Protein AF-C5KQ15-F1 (afdb_monomer)

Nearest PDB structures (foldseek):
  7zg0-assembly1_B  TM=1.789E-01  e=9.831E+00  Mus musculus

pLDDT: mean 85.2, std 18.69, range [36.34, 98.5]

Foldseek 3Di:
DDDDDDDDDDPPPPPDPPDDPPDPPPVPDDLVLLLVLLLLLVLLLLLPQQDDPPDFFGDPVVLCCLQPAALVLCLFFQQDPQLSVLSVQLNVQSVPDDDTQGSVNSLVSSVSSPNSVCSVCVCVPRRPDNDSVSSNLSNLLSSLCGHVNDDDPVVFPPLCLVSSLVNNLSCLVRRNDDPVVNVVVNVCVVVCHQVNPVDDSDTSVSSNSSSVRVVVD

Radius of gyration: 22.65 Å; Cα contacts (8 Å, |Δi|>4): 251; chains: 1; bounding box: 84×38×77 Å

Mean predicted aligned error: 8.89 Å

Solvent-accessible surface area (backbone atoms only — not comparable to full-atom values): 12510 Å² total; per-residue (Å²): 134,85,87,86,82,86,80,81,82,80,80,79,79,81,74,73,77,77,81,67,71,96,54,82,76,57,89,86,67,54,70,66,38,43,49,53,25,6,54,48,25,51,45,24,32,59,65,63,42,47,48,57,97,88,47,67,42,50,41,66,68,58,52,47,45,40,66,76,40,43,41,57,49,43,51,70,19,36,48,54,65,66,61,26,52,30,43,48,49,43,52,49,53,64,68,69,50,91,69,84,48,36,57,68,59,50,57,59,52,44,45,62,72,42,52,65,68,51,37,73,46,47,84,84,65,50,71,73,47,89,48,59,68,53,11,40,50,36,33,57,56,41,46,30,49,26,56,79,65,63,93,44,90,83,63,71,73,48,81,49,22,55,59,45,54,51,31,51,50,48,43,38,70,64,36,48,86,53,61,70,60,30,51,52,51,50,53,35,58,78,68,34,51,42,61,58,74,79,46,86,79,26,37,44,67,56,37,39,50,22,52,50,44,56,70,73,109

Secondary structure (DSSP, 8-state):
---------------------SS---TT--HHHHHHHHHHHHHHHHHHSSS-TT-SB--HHHHHHIIIIIHHHHHHH-S-HHHHHHHHHHHHHHHH--SPPBHHHHHHHGGGTS-HHHHH-GGGT-SS-SSHHHHHHHHHHHHHH-TT----TTSTT-TTHHHHHHHHHHHHHHH-S-HHHHHHHHHHHHTTGGGTTSSSS--HHHHHHHHHHHHT-

InterPro domains:
  IPR017905 ERV/ALR sulfhydryl oxidase domain [PF04777] (134-216)
  IPR017905 ERV/ALR sulfhydryl oxidase domain [PS51324] (120-217)
  IPR036774 ERV/ALR sulfhydryl oxidase domain superfamily [G3DSA:1.20.120.310] (124-217)
  IPR036774 ERV/ALR sulfhydryl oxidase domain superfamily [SSF69000] (129-217)
  IPR039798 Sulfhydryl oxidase [PTHR22897] (20-217)

Structure (mmCIF, N/CA/C/O backbone):
data_AF-C5KQ15-F1
#
_entry.id   AF-C5KQ15-F1
#
loop_
_atom_site.group_PDB
_atom_site.id
_atom_site.type_symbol
_atom_site.label_atom_id
_atom_site.label_alt_id
_atom_site.label_comp_id
_atom_site.label_asym_id
_atom_site.label_entity_id
_atom_site.label_seq_id
_atom_site.pdbx_PDB_ins_code
_atom_site.Cartn_x
_atom_site.Cartn_y
_atom_site.Cartn_z
_atom_site.occupancy
_atom_site.B_iso_or_equiv
_atom_site.auth_seq_id
_atom_site.auth_comp_id
_atom_site.auth_asym_id
_atom_site.auth_atom_id
_atom_site.pdbx_PDB_model_num
ATOM 1 N N . MET A 1 1 ? 60.519 -3.064 -55.616 1.00 41.56 1 MET A N 1
ATOM 2 C CA . MET A 1 1 ? 60.595 -1.838 -54.795 1.00 41.56 1 MET A CA 1
ATOM 3 C C . MET A 1 1 ? 59.174 -1.385 -54.494 1.00 41.56 1 MET A C 1
ATOM 5 O O . MET A 1 1 ? 58.370 -1.321 -55.409 1.00 41.56 1 MET A O 1
ATOM 9 N N . ALA A 1 2 ? 58.911 -1.228 -53.197 1.00 40.91 2 ALA A N 1
ATOM 10 C CA . ALA A 1 2 ? 57.686 -0.922 -52.453 1.00 40.91 2 ALA A CA 1
ATOM 11 C C . ALA A 1 2 ? 56.423 -0.408 -53.185 1.00 40.91 2 ALA A C 1
ATOM 13 O O . ALA A 1 2 ? 56.397 0.681 -53.750 1.00 40.91 2 ALA A O 1
ATOM 14 N N . THR A 1 3 ? 55.334 -1.161 -53.008 1.00 41.91 3 THR A N 1
ATOM 15 C CA . THR A 1 3 ? 53.933 -0.716 -53.045 1.00 41.91 3 THR A CA 1
ATOM 16 C C . THR A 1 3 ? 53.621 0.138 -51.811 1.00 41.91 3 THR A C 1
ATOM 18 O O . THR A 1 3 ? 53.857 -0.314 -50.692 1.00 41.91 3 THR A O 1
ATOM 21 N N . SER A 1 4 ? 53.074 1.343 -51.996 1.00 38.47 4 SER A N 1
ATOM 22 C CA . SER A 1 4 ? 52.661 2.227 -50.898 1.00 38.47 4 SER A CA 1
ATOM 23 C C . SER A 1 4 ? 51.134 2.252 -50.794 1.00 38.47 4 SER A C 1
ATOM 25 O O . SER A 1 4 ? 50.449 2.839 -51.627 1.00 38.47 4 SER A O 1
ATOM 27 N N . THR A 1 5 ? 50.599 1.557 -49.793 1.00 41.84 5 THR A N 1
ATOM 28 C CA . THR A 1 5 ? 49.189 1.593 -49.384 1.00 41.84 5 THR A CA 1
ATOM 29 C C . THR A 1 5 ? 49.005 2.657 -48.307 1.00 41.84 5 THR A C 1
ATOM 31 O O . THR A 1 5 ? 49.493 2.497 -47.189 1.00 41.84 5 THR A O 1
ATOM 34 N N . THR A 1 6 ? 48.287 3.734 -48.619 1.00 40.47 6 THR A N 1
ATOM 35 C CA . THR A 1 6 ? 47.872 4.744 -47.636 1.00 40.47 6 THR A CA 1
ATOM 36 C C . THR A 1 6 ? 46.550 4.311 -47.002 1.00 40.47 6 THR A C 1
ATOM 38 O O . THR A 1 6 ? 45.505 4.338 -47.647 1.00 40.47 6 THR A O 1
ATOM 41 N N . ALA A 1 7 ? 46.595 3.881 -45.741 1.00 39.41 7 ALA A N 1
ATOM 42 C CA . ALA A 1 7 ? 45.406 3.582 -44.950 1.00 39.41 7 ALA A CA 1
ATOM 43 C C . ALA A 1 7 ? 44.766 4.891 -44.454 1.00 39.41 7 ALA A C 1
ATOM 45 O O . ALA A 1 7 ? 45.406 5.667 -43.744 1.00 39.41 7 ALA A O 1
ATOM 46 N N . MET A 1 8 ? 43.504 5.139 -44.816 1.00 41.12 8 MET A N 1
ATOM 47 C CA . MET A 1 8 ? 42.687 6.176 -44.182 1.00 41.12 8 MET A CA 1
ATOM 48 C C . MET A 1 8 ? 42.270 5.696 -42.791 1.00 41.12 8 MET A C 1
ATOM 50 O O . MET A 1 8 ? 41.507 4.742 -42.657 1.00 41.12 8 MET A O 1
ATOM 54 N N . ALA A 1 9 ? 42.770 6.362 -41.752 1.00 39.50 9 ALA A N 1
ATOM 55 C CA . ALA A 1 9 ? 42.317 6.155 -40.385 1.00 39.50 9 ALA A CA 1
ATOM 56 C C . ALA A 1 9 ? 40.909 6.749 -40.223 1.00 39.50 9 ALA A C 1
ATOM 58 O O . ALA A 1 9 ? 40.735 7.964 -40.165 1.00 39.50 9 ALA A O 1
ATOM 59 N N . THR A 1 10 ? 39.895 5.888 -40.173 1.00 38.12 10 THR A N 1
ATOM 60 C CA . THR A 1 10 ? 38.528 6.275 -39.819 1.00 38.12 10 THR A CA 1
ATOM 61 C C . THR A 1 10 ? 38.454 6.450 -38.304 1.00 38.12 10 THR A C 1
ATOM 63 O O . THR A 1 10 ? 38.373 5.481 -37.553 1.00 38.12 10 THR A O 1
ATOM 66 N N . THR A 1 11 ? 38.513 7.691 -37.828 1.00 38.91 11 THR A N 1
ATOM 67 C CA . THR A 1 11 ? 38.226 8.034 -36.434 1.00 38.91 11 THR A CA 1
ATOM 68 C C . THR A 1 11 ? 36.716 7.980 -36.205 1.00 38.91 11 THR A C 1
ATOM 70 O O . THR A 1 11 ? 35.999 8.963 -36.377 1.00 38.91 11 THR A O 1
ATOM 73 N N . THR A 1 12 ? 36.201 6.816 -35.809 1.00 38.06 12 THR A N 1
ATOM 74 C CA . THR A 1 12 ? 34.857 6.716 -35.230 1.00 38.06 12 THR A CA 1
ATOM 75 C C . THR A 1 12 ? 34.871 7.370 -33.853 1.00 38.06 12 THR A C 1
ATOM 77 O O . THR A 1 12 ? 35.333 6.788 -32.873 1.00 38.06 12 THR A O 1
ATOM 80 N N . SER A 1 13 ? 34.396 8.614 -33.796 1.00 36.34 13 SER A N 1
ATOM 81 C CA . SER A 1 13 ? 34.022 9.286 -32.555 1.00 36.34 13 SER A CA 1
ATOM 82 C C . SER A 1 13 ? 32.825 8.548 -31.957 1.00 36.34 13 SER A C 1
ATOM 84 O O . SER A 1 13 ? 31.693 8.696 -32.412 1.00 36.34 13 SER A O 1
ATOM 86 N N . THR A 1 14 ? 33.082 7.701 -30.965 1.00 38.53 14 THR A N 1
ATOM 87 C CA . THR A 1 14 ? 32.036 7.095 -30.142 1.00 38.53 14 THR A CA 1
ATOM 88 C C . THR A 1 14 ? 31.562 8.151 -29.151 1.00 38.53 14 THR A C 1
ATOM 90 O O . THR A 1 14 ? 32.036 8.225 -28.019 1.00 38.53 14 THR A O 1
ATOM 93 N N . THR A 1 15 ? 30.656 9.026 -29.582 1.00 37.97 15 THR A N 1
ATOM 94 C CA . THR A 1 15 ? 29.881 9.845 -28.655 1.00 37.97 15 THR A CA 1
ATOM 95 C C . THR A 1 15 ? 28.928 8.921 -27.908 1.00 37.97 15 THR A C 1
ATOM 97 O O . THR A 1 15 ? 27.916 8.465 -28.434 1.00 37.97 15 THR A O 1
ATOM 100 N N . THR A 1 16 ? 29.272 8.602 -26.662 1.00 40.75 16 TH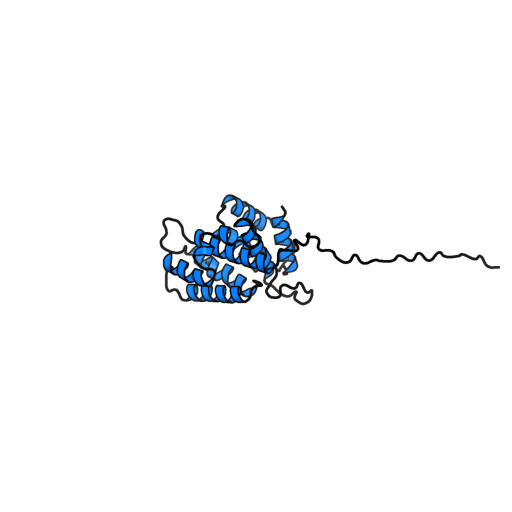R A N 1
ATOM 101 C CA . THR A 1 16 ? 28.335 8.012 -25.706 1.00 40.75 16 THR A CA 1
ATOM 102 C C . THR A 1 16 ? 27.118 8.935 -25.637 1.00 40.75 16 THR A C 1
ATOM 104 O O . THR A 1 16 ? 27.302 10.113 -25.316 1.00 40.75 16 THR A O 1
ATOM 107 N N . PRO A 1 17 ? 25.890 8.473 -25.937 1.00 40.31 17 PRO A N 1
ATOM 108 C CA . PRO A 1 17 ? 24.713 9.300 -25.744 1.00 40.31 17 PRO A CA 1
ATOM 109 C C . PRO A 1 17 ? 24.645 9.629 -24.256 1.00 40.31 17 PRO A C 1
ATOM 111 O O . PRO A 1 17 ? 24.480 8.740 -23.419 1.00 40.31 17 PRO A O 1
ATOM 114 N N . THR A 1 18 ? 24.836 10.900 -23.911 1.00 45.03 18 THR A N 1
ATOM 115 C CA . THR A 1 18 ? 24.473 11.421 -22.597 1.00 45.03 18 THR A CA 1
ATOM 116 C C . THR A 1 18 ? 23.004 11.080 -22.405 1.00 45.03 18 THR A C 1
ATOM 118 O O . THR A 1 18 ? 22.163 11.582 -23.150 1.00 45.03 18 THR A O 1
ATOM 121 N N . GLY A 1 19 ? 22.720 10.150 -21.491 1.00 41.09 19 GLY A N 1
ATOM 122 C CA . GLY A 1 19 ? 21.380 9.646 -21.228 1.00 41.09 19 GLY A CA 1
ATOM 123 C C . GLY A 1 19 ? 20.458 10.782 -20.812 1.00 41.09 19 GLY A C 1
ATOM 124 O O . GLY A 1 19 ? 20.405 11.141 -19.640 1.00 41.09 19 GLY A O 1
ATOM 125 N N . GLY A 1 20 ? 19.744 11.349 -21.781 1.00 41.62 20 GLY A N 1
ATOM 126 C CA . GLY A 1 20 ? 18.538 12.107 -21.509 1.00 41.62 20 GLY A CA 1
ATOM 127 C C . GLY A 1 20 ? 17.513 11.156 -20.904 1.00 41.62 20 GLY A C 1
ATOM 128 O O . GLY A 1 20 ? 17.377 10.016 -21.358 1.00 41.62 20 GLY A O 1
ATOM 129 N N . SER A 1 21 ? 16.829 11.608 -19.854 1.00 48.62 21 SER A N 1
ATOM 130 C CA . SER A 1 21 ? 15.685 10.894 -19.293 1.00 48.62 21 SER A CA 1
ATOM 131 C C . SER A 1 21 ? 14.702 10.549 -20.420 1.00 48.62 21 SER A C 1
ATOM 133 O O . SER A 1 21 ? 14.319 11.413 -21.206 1.00 48.62 21 SER A O 1
ATOM 135 N N . LEU A 1 22 ? 14.294 9.278 -20.505 1.00 45.84 22 LEU A N 1
ATOM 136 C CA . LEU A 1 22 ? 13.236 8.800 -21.414 1.00 45.84 22 LEU A CA 1
ATOM 137 C C . LEU A 1 22 ? 11.864 9.417 -21.096 1.00 45.84 22 LEU A C 1
ATOM 139 O O . LEU A 1 22 ? 10.917 9.255 -21.863 1.00 45.84 22 LEU A O 1
ATOM 143 N N . PHE A 1 23 ? 11.758 10.103 -19.961 1.00 50.53 23 PHE A N 1
ATOM 144 C CA . PHE A 1 23 ? 10.570 10.803 -19.519 1.00 50.53 23 PHE A CA 1
ATOM 145 C C . PHE A 1 23 ? 10.837 12.300 -19.638 1.00 50.53 23 PHE A C 1
ATOM 147 O O . PHE A 1 23 ? 11.878 12.744 -19.143 1.00 50.53 23 PHE A O 1
ATOM 154 N N . PRO A 1 24 ? 9.937 13.076 -20.272 1.00 51.78 24 PRO A N 1
ATOM 155 C CA . PRO A 1 24 ? 10.027 14.524 -20.218 1.00 51.78 24 PRO A CA 1
ATOM 156 C C . PRO A 1 24 ? 10.151 14.923 -18.752 1.00 51.78 24 PRO A C 1
ATOM 158 O O . PRO A 1 24 ? 9.352 14.476 -17.924 1.00 51.78 24 PRO A O 1
ATOM 161 N N . ASP A 1 25 ? 11.162 15.722 -18.426 1.00 55.53 25 ASP A N 1
ATOM 162 C CA . ASP A 1 25 ? 11.195 16.379 -17.133 1.00 55.53 25 ASP A CA 1
ATOM 163 C C . ASP A 1 25 ? 9.968 17.295 -17.098 1.00 55.53 25 ASP A C 1
ATOM 165 O O . ASP A 1 25 ? 9.960 18.378 -17.688 1.00 55.53 25 ASP A O 1
ATOM 169 N N . ASP A 1 26 ? 8.898 16.851 -16.436 1.00 62.09 26 ASP A N 1
ATOM 170 C CA . ASP A 1 26 ? 7.883 17.757 -15.920 1.00 62.09 26 ASP A CA 1
ATOM 171 C C . ASP A 1 26 ? 8.632 18.650 -14.924 1.00 62.09 26 ASP A C 1
ATOM 173 O O . ASP A 1 26 ? 8.704 18.332 -13.740 1.00 62.09 26 ASP A O 1
ATOM 177 N N . ALA A 1 27 ? 9.255 19.733 -15.403 1.00 63.16 27 ALA A N 1
ATOM 178 C CA . ALA A 1 27 ? 10.244 20.525 -14.663 1.00 63.16 27 ALA A CA 1
ATOM 179 C C . ALA A 1 27 ? 9.737 21.073 -13.310 1.00 63.16 27 ALA A C 1
ATOM 181 O O . ALA A 1 27 ? 10.524 21.546 -12.495 1.00 63.16 27 ALA A O 1
ATOM 182 N N . ASN A 1 28 ? 8.428 20.972 -13.058 1.00 82.56 28 ASN A N 1
ATOM 183 C CA . ASN A 1 28 ? 7.744 21.409 -11.845 1.00 82.56 28 ASN A CA 1
ATOM 184 C C . ASN A 1 28 ? 7.234 20.259 -10.948 1.00 82.56 28 ASN A C 1
ATOM 186 O O . ASN A 1 28 ? 6.616 20.535 -9.922 1.00 82.56 28 ASN A O 1
ATOM 190 N N . VAL A 1 29 ? 7.438 18.987 -11.311 1.00 87.75 29 VAL A N 1
ATOM 191 C CA . VAL A 1 29 ? 6.955 17.824 -10.549 1.00 87.75 29 VAL A CA 1
ATOM 192 C C . VAL A 1 29 ? 8.122 17.138 -9.854 1.00 87.75 29 VAL A C 1
ATOM 194 O O . VAL A 1 29 ? 8.942 16.475 -10.487 1.00 87.75 29 VAL A O 1
ATOM 197 N N . THR A 1 30 ? 8.170 17.250 -8.529 1.00 90.75 30 THR A N 1
ATOM 198 C CA . THR A 1 30 ? 9.224 16.619 -7.725 1.00 90.75 30 THR A CA 1
ATOM 199 C C . THR A 1 30 ? 8.854 15.190 -7.321 1.00 90.75 30 THR A C 1
ATOM 201 O O . THR A 1 30 ? 7.684 14.791 -7.363 1.00 90.75 30 THR A O 1
ATOM 204 N N . TYR A 1 31 ? 9.840 14.389 -6.905 1.00 88.44 31 TYR A N 1
ATOM 205 C CA . TYR A 1 31 ? 9.555 13.041 -6.407 1.00 88.44 31 TYR A CA 1
ATOM 206 C C . TYR A 1 31 ? 8.766 13.087 -5.089 1.00 88.44 31 TYR A C 1
ATOM 208 O O . TYR A 1 31 ? 7.906 12.238 -4.875 1.00 88.44 31 TYR A O 1
ATOM 216 N N . GLU A 1 32 ? 8.985 14.093 -4.238 1.00 92.44 32 GLU A N 1
ATOM 217 C CA . GLU A 1 32 ? 8.249 14.275 -2.984 1.00 92.44 32 GLU A CA 1
ATOM 218 C C . GLU A 1 32 ? 6.753 14.450 -3.245 1.00 92.44 32 GLU A C 1
ATOM 220 O O . GLU A 1 32 ? 5.935 13.861 -2.543 1.00 92.44 32 GLU A O 1
ATOM 225 N N . MET A 1 33 ? 6.377 15.190 -4.295 1.00 95.19 33 MET A N 1
ATOM 226 C CA . MET A 1 33 ? 4.973 15.328 -4.693 1.00 95.19 33 MET A CA 1
ATOM 227 C C . MET A 1 33 ? 4.346 13.970 -5.031 1.00 95.19 33 MET A C 1
ATOM 229 O O . MET A 1 33 ? 3.232 13.681 -4.597 1.00 95.19 33 MET A O 1
ATOM 233 N N . ARG A 1 34 ? 5.076 13.114 -5.759 1.00 95.12 34 ARG A N 1
ATOM 234 C CA . ARG A 1 34 ? 4.624 11.759 -6.116 1.00 95.12 34 ARG A CA 1
ATOM 235 C C . ARG A 1 34 ? 4.492 10.866 -4.882 1.00 95.12 34 ARG A C 1
ATOM 237 O O . ARG A 1 34 ? 3.498 10.155 -4.752 1.00 95.12 34 ARG A O 1
ATOM 244 N N . ILE A 1 35 ? 5.457 10.935 -3.965 1.00 95.56 35 ILE A N 1
ATOM 245 C CA . ILE A 1 35 ? 5.424 10.198 -2.696 1.00 95.56 35 ILE A CA 1
ATOM 246 C C . ILE A 1 35 ? 4.226 10.622 -1.840 1.00 95.56 35 ILE A C 1
ATOM 248 O O . ILE A 1 35 ? 3.496 9.758 -1.357 1.00 95.56 35 ILE A O 1
ATOM 252 N N . LEU A 1 36 ? 3.979 11.927 -1.697 1.00 96.69 36 LEU A N 1
ATOM 253 C CA . LEU A 1 36 ? 2.843 12.449 -0.933 1.00 96.69 36 LEU A CA 1
ATOM 254 C C . LEU A 1 36 ? 1.502 11.996 -1.517 1.00 96.69 36 LEU A C 1
ATOM 256 O O . LEU A 1 36 ? 0.632 11.551 -0.768 1.00 96.69 36 LEU A O 1
ATOM 260 N N . ASP A 1 37 ? 1.346 12.048 -2.841 1.00 97.94 37 ASP A N 1
ATOM 261 C CA . ASP A 1 37 ? 0.138 11.553 -3.508 1.00 97.94 37 ASP A CA 1
ATOM 262 C C . ASP A 1 37 ? -0.042 10.040 -3.315 1.00 97.94 37 ASP A C 1
ATOM 264 O O . ASP A 1 37 ? -1.160 9.568 -3.101 1.00 97.94 37 ASP A O 1
ATOM 268 N N . GLY A 1 38 ? 1.055 9.278 -3.321 1.00 98.12 38 GLY A N 1
ATOM 269 C CA . GLY A 1 38 ? 1.047 7.851 -3.007 1.00 98.12 38 GLY A CA 1
ATOM 270 C C . GLY A 1 38 ? 0.570 7.554 -1.586 1.00 98.12 38 GLY A C 1
ATOM 271 O O . GLY A 1 38 ? -0.356 6.763 -1.385 1.00 98.12 38 GLY A O 1
ATOM 272 N N . ILE A 1 39 ? 1.155 8.230 -0.598 1.00 98.12 39 ILE A N 1
ATOM 273 C CA . ILE A 1 39 ? 0.775 8.108 0.815 1.00 98.12 39 ILE A CA 1
ATOM 274 C C . ILE A 1 39 ? -0.698 8.483 1.011 1.00 98.12 39 ILE A C 1
ATOM 276 O O . ILE A 1 39 ? -1.438 7.766 1.690 1.00 98.12 39 ILE A O 1
ATOM 280 N N . LEU A 1 40 ? -1.155 9.569 0.383 1.00 98.25 40 LEU A N 1
ATOM 281 C CA . LEU A 1 40 ? -2.542 10.013 0.468 1.00 98.25 40 LEU A CA 1
ATOM 282 C C . LEU A 1 40 ? -3.511 8.988 -0.138 1.00 98.25 40 LEU A C 1
ATOM 284 O O . LEU A 1 40 ? -4.546 8.700 0.465 1.00 98.25 40 LEU A O 1
ATOM 288 N N . ALA A 1 41 ? -3.173 8.392 -1.284 1.00 98.06 41 ALA A N 1
ATOM 289 C CA . ALA A 1 41 ? -3.980 7.336 -1.888 1.00 98.06 41 ALA A CA 1
ATOM 290 C C . ALA A 1 41 ? -4.045 6.085 -0.998 1.00 98.06 41 ALA A C 1
ATOM 292 O O . ALA A 1 41 ? -5.134 5.558 -0.763 1.00 98.06 41 ALA A O 1
ATOM 293 N N . PHE A 1 42 ? -2.917 5.645 -0.434 1.00 98.12 42 PHE A N 1
ATOM 294 C CA . PHE A 1 42 ? -2.887 4.545 0.535 1.00 98.12 42 PHE A CA 1
ATOM 295 C C . PHE A 1 42 ? -3.807 4.825 1.732 1.00 98.12 42 PHE A C 1
ATOM 297 O O . PHE A 1 42 ? -4.658 4.008 2.091 1.00 98.12 42 PHE A O 1
ATOM 304 N N . ALA A 1 43 ? -3.692 6.018 2.310 1.00 97.69 43 ALA A N 1
ATOM 305 C CA . ALA A 1 43 ? -4.465 6.429 3.470 1.00 97.69 43 ALA A CA 1
ATOM 306 C C . ALA A 1 43 ? -5.973 6.555 3.166 1.00 97.69 43 ALA A C 1
ATOM 308 O O . ALA A 1 43 ? -6.810 6.191 3.999 1.00 97.69 43 ALA A O 1
ATOM 309 N N . TYR A 1 44 ? -6.324 7.024 1.966 1.00 97.00 44 TYR A N 1
ATOM 310 C CA . TYR A 1 44 ? -7.697 7.058 1.463 1.00 97.00 44 TYR A CA 1
ATOM 311 C C . TYR A 1 44 ? -8.274 5.646 1.287 1.00 97.00 44 TYR A C 1
ATOM 313 O O . TYR A 1 44 ? -9.370 5.373 1.773 1.00 97.00 44 TYR A O 1
ATOM 321 N N . ALA A 1 45 ? -7.527 4.719 0.681 1.00 96.12 45 ALA A N 1
ATOM 322 C CA . ALA A 1 45 ? -7.969 3.333 0.521 1.00 96.12 45 ALA A CA 1
ATOM 323 C C . ALA A 1 45 ? -8.213 2.647 1.873 1.00 96.12 45 ALA A C 1
ATOM 325 O O . ALA A 1 45 ? -9.218 1.966 2.061 1.00 96.12 45 ALA A O 1
ATOM 326 N N . LEU A 1 46 ? -7.337 2.868 2.856 1.00 95.50 46 LEU A N 1
ATOM 327 C CA . LEU A 1 46 ? -7.534 2.346 4.209 1.00 95.50 46 LEU A CA 1
ATOM 328 C C . LEU A 1 46 ? -8.724 2.984 4.938 1.00 95.50 46 LEU A C 1
ATOM 330 O O . LEU A 1 46 ? -9.351 2.330 5.776 1.00 95.50 46 LEU A O 1
ATOM 334 N N . HIS A 1 47 ? -9.055 4.238 4.627 1.00 93.69 47 HIS A N 1
ATOM 335 C CA . HIS A 1 47 ? -10.253 4.901 5.137 1.00 93.69 47 HIS A CA 1
ATOM 336 C C . HIS A 1 47 ? -11.539 4.304 4.539 1.00 93.69 47 HIS A C 1
ATOM 338 O O . HIS A 1 47 ? -12.518 4.127 5.262 1.00 93.69 47 HIS A O 1
ATOM 344 N N . THR A 1 48 ? -11.560 3.981 3.243 1.00 91.19 48 THR A N 1
ATOM 345 C CA . THR A 1 48 ? -12.791 3.576 2.542 1.00 91.19 48 THR A CA 1
ATOM 346 C C . THR A 1 48 ? -13.006 2.067 2.471 1.00 91.19 48 THR A C 1
ATOM 348 O O . THR A 1 48 ? -14.147 1.617 2.527 1.00 91.19 48 THR A O 1
ATOM 351 N N . ALA A 1 49 ? -11.940 1.273 2.369 1.00 87.19 49 ALA A N 1
ATOM 352 C CA . ALA A 1 49 ? -12.034 -0.143 2.025 1.00 87.19 49 ALA A CA 1
ATOM 353 C C . ALA A 1 49 ? -11.930 -1.097 3.225 1.00 87.19 49 ALA A C 1
ATOM 355 O O . ALA A 1 49 ? -11.956 -2.306 3.035 1.00 87.19 49 ALA A O 1
ATOM 356 N N . THR A 1 50 ? -11.800 -0.630 4.464 1.00 84.38 50 THR A N 1
ATOM 357 C CA . THR A 1 50 ? -11.559 -1.512 5.632 1.00 84.38 50 THR A CA 1
ATOM 358 C C . THR A 1 50 ? -12.822 -2.068 6.289 1.00 84.38 50 THR A C 1
ATOM 360 O O . THR A 1 50 ? -12.752 -3.086 6.983 1.00 84.38 50 THR A O 1
ATOM 363 N N . PHE A 1 51 ? -13.976 -1.458 6.017 1.00 82.75 51 PHE A N 1
ATOM 364 C CA . PHE A 1 51 ? -15.278 -1.838 6.567 1.00 82.75 51 PHE A CA 1
ATOM 365 C C . PHE A 1 51 ? -16.289 -2.055 5.445 1.00 82.75 51 PHE A C 1
ATOM 367 O O . PHE A 1 51 ? -16.259 -1.359 4.432 1.00 82.75 51 PHE A O 1
ATOM 374 N N . PHE A 1 52 ? -17.228 -2.977 5.654 1.00 70.69 52 PHE A N 1
ATOM 375 C CA . PHE A 1 52 ? -18.486 -2.964 4.909 1.00 70.69 52 PHE A CA 1
ATOM 376 C C . PHE A 1 52 ? -19.456 -1.964 5.551 1.00 70.69 52 PHE A C 1
ATOM 378 O O . PHE A 1 52 ? -19.381 -1.767 6.764 1.00 70.69 52 PHE A O 1
ATOM 385 N N . PRO A 1 53 ? -20.399 -1.371 4.793 1.00 69.44 53 PRO A N 1
ATOM 386 C CA . PRO A 1 53 ? -21.369 -0.418 5.339 1.00 69.44 53 PRO A CA 1
ATOM 387 C C . PRO A 1 53 ? -22.135 -0.927 6.570 1.00 69.44 53 PRO A C 1
ATOM 389 O O . PRO A 1 53 ? -22.448 -0.140 7.456 1.00 69.44 53 PRO A O 1
ATOM 392 N N . ALA A 1 54 ? -22.397 -2.237 6.642 1.00 69.44 54 ALA A N 1
ATOM 393 C CA . ALA A 1 54 ? -23.108 -2.878 7.749 1.00 69.44 54 ALA A CA 1
ATOM 394 C C . ALA A 1 54 ? -22.200 -3.338 8.910 1.00 69.44 54 ALA A C 1
ATOM 396 O O . ALA A 1 54 ? -22.706 -3.727 9.960 1.00 69.44 54 ALA A O 1
ATOM 397 N N . ASN A 1 55 ? -20.872 -3.308 8.751 1.00 77.56 55 ASN A N 1
ATOM 398 C CA . ASN A 1 55 ? -19.939 -3.805 9.761 1.00 77.56 55 ASN A CA 1
ATOM 399 C C . ASN A 1 55 ? -19.490 -2.679 10.698 1.00 77.56 55 ASN A C 1
ATOM 401 O O . ASN A 1 55 ? -19.032 -1.625 10.261 1.00 77.56 55 ASN A O 1
ATOM 405 N N . THR A 1 56 ? -19.535 -2.942 12.002 1.00 77.88 56 THR A N 1
ATOM 406 C CA . THR A 1 56 ? -19.045 -2.021 13.043 1.00 77.88 56 THR A CA 1
ATOM 407 C C . THR A 1 56 ? -17.574 -2.250 13.403 1.00 77.88 56 THR A C 1
ATOM 409 O O . THR A 1 56 ? -16.949 -1.399 14.042 1.00 77.88 56 THR A O 1
ATOM 412 N N . THR A 1 57 ? -17.004 -3.374 12.961 1.00 84.19 57 THR A N 1
ATOM 413 C CA . THR A 1 57 ? -15.626 -3.792 13.227 1.00 84.19 57 THR A CA 1
ATOM 414 C C . THR A 1 57 ? -14.866 -4.116 11.945 1.00 84.19 57 THR A C 1
ATOM 416 O O . THR A 1 57 ? -15.447 -4.446 10.906 1.00 84.19 57 THR A O 1
ATOM 419 N N . LEU A 1 58 ? -13.543 -3.976 12.021 1.00 84.44 58 LEU A N 1
ATOM 420 C CA . LEU A 1 58 ? -12.642 -4.186 10.900 1.00 84.44 58 LEU A CA 1
ATOM 421 C C . LEU A 1 58 ? -12.636 -5.667 10.510 1.00 84.44 58 LEU A C 1
ATOM 423 O O . LEU A 1 58 ? -12.582 -6.555 11.362 1.00 84.44 58 LEU A O 1
ATOM 427 N N . ILE A 1 59 ? -12.702 -5.929 9.206 1.00 85.69 59 ILE A N 1
ATOM 428 C CA . ILE A 1 59 ? -12.808 -7.288 8.665 1.00 85.69 59 ILE A CA 1
ATOM 429 C C . ILE A 1 59 ? -11.5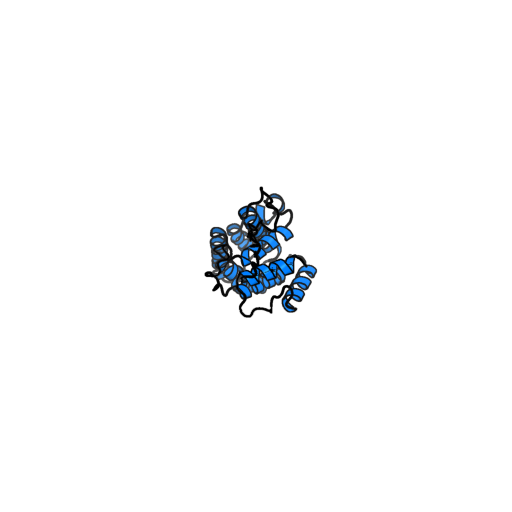55 -8.087 9.039 1.00 85.69 59 ILE A C 1
ATOM 431 O O . ILE A 1 59 ? -10.447 -7.685 8.691 1.00 85.69 59 ILE A O 1
ATOM 435 N N . VAL A 1 60 ? -11.741 -9.239 9.693 1.00 89.38 60 VAL A N 1
ATOM 436 C CA . VAL A 1 60 ? -10.653 -10.090 10.218 1.00 89.38 60 VAL A CA 1
ATOM 437 C C . VAL A 1 60 ? -9.588 -10.375 9.161 1.00 89.38 60 VAL A C 1
ATOM 439 O O . VAL A 1 60 ? -8.401 -10.206 9.422 1.00 89.38 60 VAL A O 1
ATOM 442 N N . GLU A 1 61 ? -10.006 -10.719 7.945 1.00 91.19 61 GLU A N 1
ATOM 443 C CA . GLU A 1 61 ? -9.069 -11.010 6.861 1.00 91.19 61 GLU A CA 1
ATOM 444 C C . GLU A 1 61 ? -8.269 -9.771 6.428 1.00 91.19 61 GLU A C 1
ATOM 446 O O . GLU A 1 61 ? -7.059 -9.846 6.238 1.00 91.19 61 GLU A O 1
ATOM 451 N N . LYS A 1 62 ? -8.895 -8.588 6.373 1.00 93.44 62 LYS A N 1
ATOM 452 C CA . LYS A 1 62 ? -8.176 -7.338 6.077 1.00 93.44 62 LYS A CA 1
ATOM 453 C C . LYS A 1 62 ? -7.200 -6.979 7.194 1.00 93.44 62 LYS A C 1
ATOM 455 O O . LYS A 1 62 ? -6.101 -6.519 6.901 1.00 93.44 62 LYS A O 1
ATOM 460 N N . LEU A 1 63 ? -7.563 -7.227 8.457 1.00 94.12 63 LEU A N 1
ATOM 461 C CA . LEU A 1 63 ? -6.660 -7.045 9.596 1.00 94.12 63 LEU A CA 1
ATOM 462 C C . LEU A 1 63 ? -5.431 -7.946 9.478 1.00 94.12 63 LEU A C 1
ATOM 464 O O . LEU A 1 63 ? -4.306 -7.489 9.678 1.00 94.12 63 LEU A O 1
ATOM 468 N N . ARG A 1 64 ? -5.649 -9.217 9.139 1.00 94.44 64 ARG A N 1
ATOM 469 C CA . ARG A 1 64 ? -4.585 -10.201 8.947 1.00 94.44 64 ARG A CA 1
ATOM 470 C C . ARG A 1 64 ? -3.627 -9.758 7.841 1.00 94.44 64 ARG A C 1
ATOM 472 O O . ARG A 1 64 ? -2.428 -9.655 8.080 1.00 94.44 64 ARG A O 1
ATOM 479 N N . ILE A 1 65 ? -4.163 -9.378 6.681 1.00 96.50 65 ILE A N 1
ATOM 480 C CA . ILE A 1 65 ? -3.379 -8.889 5.538 1.00 96.50 65 ILE A CA 1
ATOM 481 C C . ILE A 1 65 ? -2.600 -7.606 5.876 1.00 96.50 65 ILE A C 1
ATOM 483 O O . ILE A 1 65 ? -1.438 -7.474 5.487 1.00 96.50 65 ILE A O 1
ATOM 487 N N . LEU A 1 66 ? -3.187 -6.680 6.644 1.00 96.62 66 LEU A N 1
ATOM 488 C CA . LEU A 1 66 ? -2.474 -5.498 7.143 1.00 96.62 66 LEU A CA 1
ATOM 489 C C . LEU A 1 66 ? -1.275 -5.886 8.018 1.00 96.62 66 LEU A C 1
ATOM 491 O O . LEU A 1 66 ? -0.182 -5.356 7.822 1.00 96.62 66 LEU A O 1
ATOM 495 N N . LYS A 1 67 ? -1.469 -6.810 8.965 1.00 95.62 67 LYS A N 1
ATOM 496 C CA . LYS A 1 67 ? -0.447 -7.209 9.945 1.00 95.62 67 LYS A CA 1
ATOM 497 C C . LYS A 1 67 ? 0.677 -8.044 9.351 1.00 95.62 67 LYS A C 1
ATOM 499 O O . LYS A 1 67 ? 1.821 -7.867 9.747 1.00 95.62 67 LYS A O 1
ATOM 504 N N . GLU A 1 68 ? 0.345 -8.971 8.463 1.00 95.56 68 GLU A N 1
ATOM 505 C CA . GLU A 1 68 ? 1.267 -10.026 8.028 1.00 95.56 68 GLU A CA 1
ATOM 506 C C . GLU A 1 68 ? 1.941 -9.714 6.691 1.00 95.56 68 GLU A C 1
ATOM 508 O O . GLU A 1 68 ? 2.987 -10.282 6.392 1.00 95.56 68 GLU A O 1
ATOM 513 N N . ASN A 1 69 ? 1.367 -8.810 5.892 1.00 96.50 69 ASN A N 1
ATOM 514 C CA . ASN A 1 69 ? 1.839 -8.547 4.537 1.00 96.50 69 ASN A CA 1
ATOM 515 C C . ASN A 1 69 ? 2.041 -7.048 4.258 1.00 96.50 69 ASN A C 1
ATOM 517 O O . ASN A 1 69 ? 3.182 -6.616 4.094 1.00 96.50 69 ASN A O 1
ATOM 521 N N . LEU A 1 70 ? 0.980 -6.231 4.272 1.00 97.25 70 LEU A N 1
ATOM 522 C CA . LEU A 1 70 ? 1.063 -4.830 3.829 1.00 97.25 70 LEU A CA 1
ATOM 523 C C . LEU A 1 70 ? 2.006 -3.985 4.695 1.00 97.25 70 LEU A C 1
ATOM 525 O O . LEU A 1 70 ? 3.005 -3.470 4.196 1.00 97.25 70 LEU A O 1
ATOM 529 N N . LEU A 1 71 ? 1.687 -3.807 5.982 1.00 97.94 71 LEU A N 1
ATOM 530 C CA . LEU A 1 71 ? 2.403 -2.846 6.826 1.00 97.94 71 LEU A CA 1
ATOM 531 C C . LEU A 1 71 ? 3.874 -3.240 7.051 1.00 97.94 71 LEU A C 1
ATOM 533 O O . LEU A 1 71 ? 4.723 -2.361 6.905 1.00 97.94 71 LEU A O 1
ATOM 537 N N . PRO A 1 72 ? 4.230 -4.515 7.327 1.00 96.88 72 PRO A N 1
ATOM 538 C CA . PRO A 1 72 ? 5.634 -4.903 7.470 1.00 96.88 72 PRO A CA 1
ATOM 539 C C . PRO A 1 72 ? 6.461 -4.651 6.206 1.00 96.88 72 PRO A C 1
ATOM 541 O O . PRO A 1 72 ? 7.584 -4.154 6.299 1.00 96.88 72 PRO A O 1
ATOM 544 N N . VAL A 1 73 ? 5.911 -4.943 5.020 1.00 96.12 73 VAL A N 1
ATOM 545 C CA . VAL A 1 73 ? 6.626 -4.704 3.760 1.00 96.12 73 VAL A CA 1
ATOM 546 C C . VAL A 1 73 ? 6.827 -3.209 3.546 1.00 96.12 73 VAL A C 1
ATOM 548 O O . VAL A 1 73 ? 7.960 -2.798 3.306 1.00 96.12 73 VAL A O 1
ATOM 551 N N . ILE A 1 74 ? 5.793 -2.384 3.743 1.00 96.94 74 ILE A N 1
ATOM 552 C CA . ILE A 1 74 ? 5.893 -0.918 3.649 1.00 96.94 74 ILE A CA 1
ATOM 553 C C . ILE A 1 74 ? 6.978 -0.372 4.593 1.00 96.94 74 ILE A C 1
ATOM 555 O O . ILE A 1 74 ? 7.825 0.407 4.154 1.00 96.94 74 ILE A O 1
ATOM 559 N N . VAL A 1 75 ? 7.016 -0.822 5.854 1.00 96.06 75 VAL A N 1
ATOM 560 C CA . VAL A 1 75 ? 8.055 -0.442 6.834 1.00 96.06 75 VAL A CA 1
ATOM 561 C C . VAL A 1 75 ? 9.456 -0.846 6.374 1.00 96.06 75 VAL A C 1
ATOM 563 O O . VAL A 1 75 ? 10.424 -0.186 6.731 1.00 96.06 75 VAL A O 1
ATOM 566 N N . SER A 1 76 ? 9.597 -1.911 5.587 1.00 92.56 76 SER A N 1
ATOM 567 C CA . SER A 1 76 ? 10.909 -2.377 5.130 1.00 92.56 76 SER A CA 1
ATOM 568 C C . SER A 1 76 ? 11.404 -1.713 3.841 1.00 92.56 76 SER A C 1
ATOM 570 O O . SER A 1 76 ? 12.614 -1.645 3.645 1.00 92.56 76 SER A O 1
ATOM 572 N N . VAL A 1 77 ? 10.509 -1.224 2.969 1.00 92.50 77 VAL A N 1
ATOM 573 C CA . VAL A 1 77 ? 10.891 -0.796 1.605 1.00 92.50 77 VAL A CA 1
ATOM 574 C C . VAL A 1 77 ? 10.489 0.623 1.222 1.00 92.50 77 VAL A C 1
ATOM 576 O O . VAL A 1 77 ? 11.087 1.167 0.301 1.00 92.50 77 VAL A O 1
ATOM 579 N N . HIS A 1 78 ? 9.483 1.231 1.857 1.00 94.62 78 HIS A N 1
ATOM 580 C CA . HIS A 1 78 ? 8.980 2.521 1.381 1.00 94.62 78 HIS A CA 1
ATOM 581 C C . HIS A 1 78 ? 10.072 3.597 1.496 1.00 94.62 78 HIS A C 1
ATOM 583 O O . HIS A 1 78 ? 10.712 3.655 2.540 1.00 94.62 78 HIS A O 1
ATOM 589 N N . PRO A 1 79 ? 10.296 4.465 0.496 1.00 92.56 79 PRO A N 1
ATOM 590 C CA . PRO A 1 79 ? 11.428 5.401 0.491 1.00 92.56 79 PRO A CA 1
ATOM 591 C C . PRO A 1 79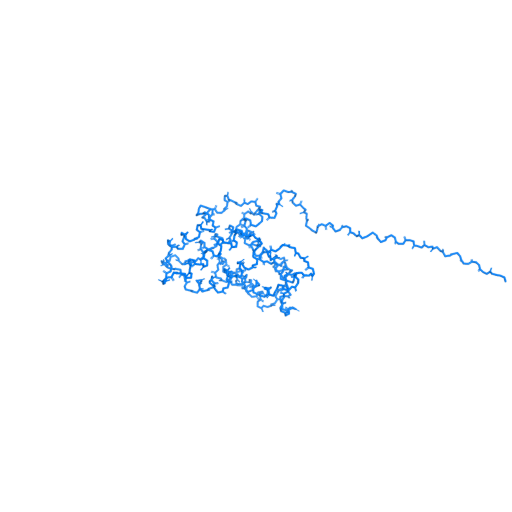 ? 11.326 6.508 1.553 1.00 92.56 79 PRO A C 1
ATOM 593 O O . PRO A 1 79 ? 12.333 6.898 2.145 1.00 92.56 79 PRO A O 1
ATOM 596 N N . ASP A 1 80 ? 10.114 6.959 1.884 1.00 94.19 80 ASP A N 1
ATOM 597 C CA . ASP A 1 80 ? 9.896 7.990 2.909 1.00 94.19 80 ASP A CA 1
ATOM 598 C C . ASP A 1 80 ? 10.072 7.456 4.341 1.00 94.19 80 ASP A C 1
ATOM 600 O O . ASP A 1 80 ? 9.383 6.520 4.753 1.00 94.19 80 ASP A O 1
ATOM 604 N N . LYS A 1 81 ? 11.010 8.042 5.097 1.00 94.56 81 LYS A N 1
ATOM 605 C CA . LYS A 1 81 ? 11.381 7.592 6.448 1.00 94.56 81 LYS A CA 1
ATOM 606 C C . LYS A 1 81 ? 10.321 7.880 7.501 1.00 94.56 81 LYS A C 1
ATOM 608 O O . LYS A 1 81 ? 10.103 7.025 8.361 1.00 94.56 81 LYS A O 1
ATOM 613 N N . GLU A 1 82 ? 9.698 9.050 7.456 1.00 96.50 82 GLU A N 1
ATOM 614 C CA . GLU A 1 82 ? 8.687 9.414 8.449 1.00 96.50 82 GLU A CA 1
ATOM 615 C C . GLU A 1 82 ? 7.425 8.578 8.233 1.00 96.50 82 GLU A C 1
ATOM 617 O O . GLU A 1 82 ? 6.927 7.972 9.177 1.00 96.50 82 GLU A O 1
ATOM 622 N N . PHE A 1 83 ? 7.026 8.353 6.982 1.00 97.56 83 PHE A N 1
ATOM 623 C CA . PHE A 1 83 ? 5.932 7.443 6.667 1.00 97.56 83 PHE A CA 1
ATOM 624 C C . PHE A 1 83 ? 6.196 6.010 7.152 1.00 97.56 83 PHE A C 1
ATOM 626 O O . PHE A 1 83 ? 5.302 5.374 7.708 1.00 97.56 83 PHE A O 1
ATOM 633 N N . ARG A 1 84 ? 7.424 5.480 7.021 1.00 97.38 84 ARG A N 1
ATOM 634 C CA . ARG A 1 84 ? 7.765 4.161 7.599 1.00 97.38 84 ARG A CA 1
ATOM 635 C C . ARG A 1 84 ? 7.556 4.129 9.115 1.00 97.38 84 ARG A C 1
ATOM 637 O O . ARG A 1 84 ? 7.073 3.127 9.643 1.00 97.38 84 ARG A O 1
ATOM 644 N N . LYS A 1 85 ? 7.908 5.205 9.821 1.00 98.31 85 LYS A N 1
ATOM 645 C CA . LYS A 1 85 ? 7.700 5.329 11.271 1.00 98.31 85 LYS A CA 1
ATOM 646 C C . LYS A 1 85 ? 6.210 5.374 11.613 1.00 98.31 85 LYS A C 1
ATOM 648 O O . LYS A 1 85 ? 5.788 4.655 12.518 1.00 98.31 85 LYS A O 1
ATOM 653 N N . ASP A 1 86 ? 5.420 6.127 10.859 1.00 98.44 86 ASP A N 1
ATOM 654 C CA . ASP A 1 86 ? 3.969 6.222 11.039 1.00 98.44 86 ASP A CA 1
ATOM 655 C C . ASP A 1 86 ? 3.279 4.869 10.803 1.00 98.44 86 ASP A C 1
ATOM 657 O O . ASP A 1 86 ? 2.477 4.408 11.621 1.00 98.44 86 ASP A O 1
ATOM 661 N N . VAL A 1 87 ? 3.670 4.159 9.740 1.00 98.50 87 VAL A N 1
ATOM 662 C CA . VAL A 1 87 ? 3.194 2.801 9.430 1.00 98.50 87 VAL A CA 1
ATOM 663 C C . VAL A 1 87 ? 3.617 1.802 10.511 1.00 98.50 87 VAL A C 1
ATOM 665 O O . VAL A 1 87 ? 2.816 0.957 10.914 1.00 98.50 87 VAL A O 1
ATOM 668 N N . SER A 1 88 ? 4.839 1.910 11.041 1.00 98.38 88 SER A N 1
ATOM 669 C CA . SER A 1 88 ? 5.285 1.094 12.176 1.00 98.38 88 SER A CA 1
ATOM 670 C C . SER A 1 88 ? 4.468 1.383 13.442 1.00 98.38 88 SER A C 1
ATOM 672 O O . SER A 1 88 ? 4.178 0.460 14.206 1.00 98.38 88 SER A O 1
ATOM 674 N N . GLY A 1 89 ? 4.076 2.640 13.667 1.00 98.25 89 GLY A N 1
ATOM 675 C CA . GLY A 1 89 ? 3.173 3.035 14.748 1.00 98.25 89 GLY A CA 1
ATOM 676 C C . GLY A 1 89 ? 1.788 2.406 14.594 1.00 98.25 89 GLY A C 1
ATOM 677 O O . GLY A 1 89 ? 1.278 1.797 15.538 1.00 98.25 89 GLY A O 1
ATOM 678 N N . LEU A 1 90 ? 1.216 2.463 13.386 1.00 97.88 90 LEU A N 1
ATOM 679 C CA . LEU A 1 90 ? -0.047 1.799 13.055 1.00 97.88 90 LEU A CA 1
ATOM 680 C C . LEU A 1 90 ? 0.029 0.284 13.299 1.00 97.88 90 LEU A C 1
ATOM 682 O O . LEU A 1 90 ? -0.847 -0.268 13.966 1.00 97.88 90 LEU A O 1
ATOM 686 N N . LEU A 1 91 ? 1.094 -0.376 12.829 1.00 97.75 91 LEU A N 1
ATOM 687 C CA . LEU A 1 91 ? 1.330 -1.806 13.055 1.00 97.75 91 LEU A CA 1
ATOM 688 C C . LEU A 1 91 ? 1.410 -2.142 14.555 1.00 97.75 91 LEU A C 1
ATOM 690 O O . LEU A 1 91 ? 0.845 -3.142 15.006 1.00 97.75 91 LEU A O 1
ATOM 694 N N . GLY A 1 92 ? 2.064 -1.289 15.345 1.00 97.44 92 GLY A N 1
ATOM 695 C CA . GLY A 1 92 ? 2.109 -1.415 16.800 1.00 97.44 92 GLY A CA 1
ATOM 696 C C . GLY A 1 92 ? 0.725 -1.307 17.446 1.00 97.44 92 GLY A C 1
ATOM 697 O O . GLY A 1 92 ? 0.377 -2.130 18.293 1.00 97.44 92 GLY A O 1
ATOM 698 N N . ASN A 1 93 ? -0.091 -0.340 17.023 1.00 95.88 93 ASN A N 1
ATOM 699 C CA . ASN A 1 93 ? -1.437 -0.117 17.562 1.00 95.88 93 ASN A CA 1
ATOM 700 C C . ASN A 1 93 ? -2.383 -1.294 17.275 1.00 95.88 93 ASN A C 1
ATOM 702 O O . ASN A 1 93 ? -3.056 -1.785 18.186 1.00 95.88 93 ASN A O 1
ATOM 706 N N . ILE A 1 94 ? -2.388 -1.811 16.042 1.00 95.00 94 ILE A N 1
ATOM 707 C CA . ILE A 1 94 ? -3.219 -2.974 15.688 1.00 95.00 94 ILE A CA 1
ATOM 708 C C . ILE A 1 94 ? -2.726 -4.271 16.338 1.00 95.00 94 ILE A C 1
ATOM 710 O O . ILE A 1 94 ? -3.518 -5.176 16.586 1.00 95.00 94 ILE A O 1
ATOM 714 N N . SER A 1 95 ? -1.428 -4.378 16.638 1.00 93.62 95 SER A N 1
ATOM 715 C CA . SER A 1 95 ? -0.862 -5.555 17.309 1.00 93.62 95 SER A CA 1
ATOM 716 C C . SER A 1 95 ? -1.162 -5.578 18.807 1.00 93.62 95 SER A C 1
ATOM 718 O O . SER A 1 95 ? -1.326 -6.655 19.371 1.00 93.62 95 SER A O 1
ATOM 720 N N . LYS A 1 96 ? -1.276 -4.404 19.441 1.00 91.69 96 LYS A N 1
ATOM 721 C CA . LYS A 1 96 ? -1.662 -4.253 20.856 1.00 91.69 96 LYS A CA 1
ATOM 722 C C . LYS A 1 96 ? -3.168 -4.373 21.097 1.00 91.69 96 LYS A C 1
ATOM 724 O O . LYS A 1 96 ? -3.586 -4.518 22.240 1.00 91.69 96 LYS A O 1
ATOM 729 N N . SER A 1 97 ? -3.982 -4.276 20.048 1.00 86.94 97 SER A N 1
ATOM 730 C CA . SER A 1 97 ? -5.439 -4.328 20.171 1.00 86.94 97 SER A CA 1
ATOM 731 C C . SER A 1 97 ? -5.894 -5.733 20.583 1.00 86.94 97 SER A C 1
ATOM 733 O O . SER A 1 97 ? -5.734 -6.696 19.834 1.00 86.94 97 SER A O 1
ATOM 735 N N . SER A 1 98 ? -6.467 -5.857 21.781 1.00 75.56 98 SER A N 1
ATOM 736 C CA . SER A 1 98 ? -7.052 -7.100 22.288 1.00 75.56 98 SER A CA 1
ATOM 737 C C . SER A 1 98 ? -8.506 -7.222 21.818 1.00 75.56 98 SER A C 1
ATOM 739 O O . SER A 1 98 ? -9.425 -6.775 22.501 1.00 75.56 98 SER A O 1
ATOM 741 N N . GLY A 1 99 ? -8.715 -7.793 20.630 1.00 82.50 99 GLY A N 1
ATOM 742 C CA . GLY A 1 99 ? -10.045 -8.067 20.071 1.00 82.50 99 GLY A CA 1
ATOM 743 C C . GLY A 1 99 ? -10.346 -7.338 18.759 1.00 82.50 99 GLY A C 1
ATOM 744 O O . GLY A 1 99 ? -9.444 -6.910 18.040 1.00 82.50 99 GLY A O 1
ATOM 745 N N . ALA A 1 100 ? -11.633 -7.244 18.418 1.00 90.38 100 ALA A N 1
ATOM 746 C CA . ALA A 1 100 ? -12.084 -6.612 17.184 1.00 90.38 100 ALA A CA 1
ATOM 747 C C . ALA A 1 100 ? -11.875 -5.089 17.234 1.00 90.38 100 ALA A C 1
ATOM 749 O O . ALA A 1 100 ? -12.305 -4.430 18.177 1.00 90.38 100 ALA A O 1
ATOM 750 N N . ILE A 1 101 ? -11.246 -4.530 16.197 1.00 93.69 101 ILE A N 1
ATOM 751 C CA . ILE A 1 101 ? -11.015 -3.086 16.072 1.00 93.69 101 ILE A CA 1
ATOM 752 C C . ILE A 1 101 ? -12.295 -2.432 15.551 1.00 93.69 101 ILE A C 1
ATOM 754 O O . ILE A 1 101 ? -12.771 -2.782 14.468 1.00 93.69 101 ILE A O 1
ATOM 758 N N . THR A 1 102 ? -12.862 -1.490 16.303 1.00 93.19 102 THR A N 1
ATOM 759 C CA . THR A 1 102 ? -14.052 -0.743 15.875 1.00 93.19 102 THR A CA 1
ATOM 760 C C . THR A 1 102 ? -13.712 0.288 14.802 1.00 93.19 102 THR A C 1
ATOM 762 O O . THR A 1 102 ? -12.555 0.679 14.622 1.00 93.19 102 THR A O 1
ATOM 765 N N . LYS A 1 103 ? -14.737 0.777 14.095 1.00 90.62 103 LYS A N 1
ATOM 766 C CA . LYS A 1 103 ? -14.574 1.861 13.118 1.00 90.62 103 LYS A CA 1
ATOM 767 C C . LYS A 1 103 ? -13.897 3.094 13.716 1.00 90.62 103 LYS A C 1
ATOM 769 O O . LYS A 1 103 ? -12.956 3.604 13.119 1.00 90.62 103 LYS A O 1
ATOM 774 N N . ASP A 1 104 ? -14.321 3.539 14.893 1.00 91.19 104 ASP A N 1
ATOM 775 C CA . ASP A 1 104 ? -13.767 4.747 15.513 1.00 91.19 104 ASP A CA 1
ATOM 776 C C . ASP A 1 104 ? -12.314 4.552 15.949 1.00 91.19 104 ASP A C 1
ATOM 778 O O . ASP A 1 104 ? -11.473 5.413 15.688 1.00 91.19 104 ASP A O 1
ATOM 782 N N . GLN A 1 105 ? -11.990 3.385 16.520 1.00 94.06 105 GLN A N 1
ATOM 783 C CA . GLN A 1 105 ? -10.610 3.025 16.852 1.00 94.06 105 GLN A CA 1
ATOM 784 C C . GLN A 1 105 ? -9.722 3.042 15.606 1.00 94.06 105 GLN A C 1
ATOM 786 O O . GLN A 1 105 ? -8.650 3.642 15.621 1.00 94.06 105 GLN A O 1
ATOM 791 N N . TRP A 1 106 ? -10.179 2.433 14.510 1.00 94.81 106 TRP A N 1
ATOM 792 C CA . TRP A 1 106 ? -9.435 2.428 13.255 1.00 94.81 106 TRP A CA 1
ATOM 793 C C . TRP A 1 106 ? -9.239 3.832 12.682 1.00 94.81 106 TRP A C 1
ATOM 795 O O . TRP A 1 106 ? -8.137 4.183 12.261 1.00 94.81 106 TRP A O 1
ATOM 805 N N . MET A 1 107 ? -10.292 4.653 12.678 1.00 92.81 107 MET A N 1
ATOM 806 C CA . MET A 1 107 ? -10.208 6.013 12.151 1.00 92.81 107 MET A CA 1
ATOM 807 C C . MET A 1 107 ? -9.209 6.863 12.931 1.00 92.81 107 MET A C 1
ATOM 809 O O . MET A 1 107 ? -8.442 7.579 12.288 1.00 92.81 107 MET A O 1
ATOM 813 N N . ALA A 1 108 ? -9.179 6.722 14.260 1.00 94.38 108 ALA A N 1
ATOM 814 C CA . ALA A 1 108 ? -8.202 7.377 15.124 1.00 94.38 108 ALA A CA 1
ATOM 815 C C . ALA A 1 108 ? -6.774 6.863 14.878 1.00 94.38 108 ALA A C 1
ATOM 817 O O . ALA A 1 108 ? -5.837 7.653 14.804 1.00 94.38 108 ALA A O 1
ATOM 818 N N . MET A 1 109 ? -6.584 5.552 14.684 1.00 95.56 109 MET A N 1
ATOM 819 C CA . MET A 1 109 ? -5.266 4.997 14.347 1.00 95.56 109 MET A CA 1
ATOM 820 C C . MET A 1 109 ? -4.734 5.536 13.010 1.00 95.56 109 MET A C 1
ATOM 822 O O . MET A 1 109 ? -3.537 5.791 12.885 1.00 95.56 109 MET A O 1
ATOM 826 N N . LEU A 1 110 ? -5.608 5.736 12.018 1.00 96.12 110 LEU A N 1
ATOM 827 C CA . LEU A 1 110 ? -5.219 6.268 10.711 1.00 96.12 110 LEU A CA 1
ATOM 828 C C . LEU A 1 110 ? -4.848 7.760 10.723 1.00 96.12 110 LEU A C 1
ATOM 830 O O . LEU A 1 110 ? -4.254 8.225 9.749 1.00 96.12 110 LEU A O 1
ATOM 834 N N . ASP A 1 111 ? -5.148 8.507 11.787 1.00 95.44 111 ASP A N 1
ATOM 835 C CA . ASP A 1 111 ? -4.708 9.904 11.905 1.00 95.44 111 ASP A CA 1
ATOM 836 C C . ASP A 1 111 ? -3.186 10.027 12.049 1.00 95.44 111 ASP A C 1
ATOM 838 O O . ASP A 1 111 ? -2.628 11.058 11.681 1.00 95.44 111 ASP A O 1
ATOM 842 N N . GLY A 1 112 ? -2.510 8.957 12.485 1.00 95.44 112 GLY A N 1
ATOM 843 C CA . GLY A 1 112 ? -1.051 8.863 12.442 1.00 95.44 112 GLY A CA 1
ATOM 844 C C . GLY A 1 112 ? -0.478 8.704 11.031 1.00 95.44 112 GLY A C 1
ATOM 845 O O . GLY A 1 112 ? 0.693 8.976 10.841 1.00 95.44 112 GLY A O 1
ATOM 846 N N . ILE A 1 113 ? -1.282 8.287 10.044 1.00 97.38 113 ILE A N 1
ATOM 847 C CA . ILE A 1 113 ? -0.839 8.127 8.648 1.00 97.38 113 ILE A CA 1
ATOM 848 C C . ILE A 1 113 ? -1.100 9.395 7.837 1.00 97.38 113 ILE A C 1
ATOM 850 O O . ILE A 1 113 ? -0.246 9.863 7.092 1.00 97.38 113 ILE A O 1
ATOM 854 N N . ALA A 1 114 ? -2.318 9.925 7.934 1.00 96.69 114 ALA A N 1
ATOM 855 C CA . ALA A 1 114 ? -2.679 11.195 7.328 1.00 96.69 114 ALA A CA 1
ATOM 856 C C . ALA A 1 114 ? -3.889 11.798 8.055 1.00 96.69 114 ALA A C 1
ATOM 858 O O . ALA A 1 114 ? -4.779 11.055 8.488 1.00 96.69 114 ALA A O 1
ATOM 859 N N . PRO A 1 115 ? -4.001 13.136 8.131 1.00 95.81 115 PRO A N 1
ATOM 860 C CA . PRO A 1 115 ? -5.133 13.789 8.773 1.00 95.81 115 PRO A CA 1
ATOM 861 C C . PRO A 1 115 ? -6.475 13.338 8.186 1.00 95.81 115 PRO A C 1
ATOM 863 O O . PRO A 1 115 ? -6.635 13.262 6.963 1.00 95.81 115 PRO A O 1
ATOM 866 N N . ARG A 1 116 ? -7.478 13.129 9.050 1.00 94.56 116 ARG A N 1
ATOM 867 C CA . ARG A 1 116 ? -8.843 12.723 8.667 1.00 94.56 116 ARG A CA 1
ATOM 868 C C . ARG A 1 116 ? -9.400 13.486 7.462 1.00 94.56 116 ARG A C 1
ATOM 870 O O . ARG A 1 116 ? -9.954 12.868 6.560 1.00 94.56 116 ARG A O 1
ATOM 877 N N . ARG A 1 117 ? -9.232 14.815 7.415 1.00 95.25 117 ARG A N 1
ATOM 878 C CA . ARG A 1 117 ? -9.721 15.649 6.301 1.00 95.25 117 ARG A CA 1
ATOM 879 C C . ARG A 1 117 ? -9.111 15.237 4.957 1.00 95.25 117 ARG A C 1
ATOM 881 O O . ARG A 1 117 ? -9.839 15.138 3.975 1.00 95.25 117 ARG A O 1
ATOM 888 N N . MET A 1 118 ? -7.808 14.963 4.924 1.00 95.81 118 MET A N 1
ATOM 889 C CA . MET A 1 118 ? -7.107 14.569 3.698 1.00 95.81 118 MET A CA 1
ATOM 890 C C . MET A 1 118 ? -7.580 13.198 3.214 1.00 95.81 118 MET A C 1
ATOM 892 O O . MET A 1 118 ? -7.914 13.036 2.047 1.00 95.81 118 MET A O 1
ATOM 896 N N . ARG A 1 119 ? -7.722 12.233 4.130 1.00 94.44 119 ARG A N 1
ATOM 897 C CA . ARG A 1 119 ? -8.200 10.875 3.811 1.00 94.44 119 ARG A CA 1
ATOM 898 C C . ARG A 1 119 ? -9.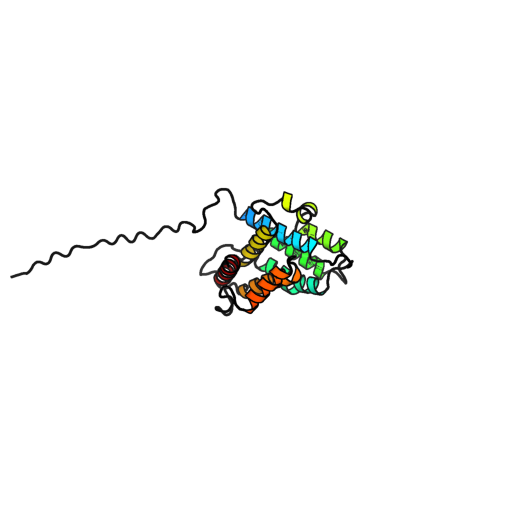689 10.796 3.472 1.00 94.44 119 ARG A C 1
ATOM 900 O O . ARG A 1 119 ? -10.143 9.756 3.018 1.00 94.44 119 ARG A O 1
ATOM 907 N N . GLN A 1 120 ? -10.466 11.847 3.726 1.00 93.00 120 GLN A N 1
ATOM 908 C CA . GLN A 1 120 ? -11.887 11.909 3.370 1.00 93.00 120 GLN A CA 1
ATOM 909 C C . GLN A 1 120 ? -12.135 12.619 2.046 1.00 93.00 120 GLN A C 1
ATOM 911 O O . GLN A 1 120 ? -13.080 12.275 1.341 1.00 93.00 120 GLN A O 1
ATOM 916 N N . GLN A 1 121 ? -11.310 13.613 1.728 1.00 93.31 121 GLN A N 1
ATOM 917 C CA . GLN A 1 121 ? -11.476 14.479 0.564 1.00 93.31 121 GLN A CA 1
ATOM 918 C C . GLN A 1 121 ? -10.131 14.649 -0.151 1.00 93.31 121 GLN A C 1
ATOM 920 O O . GLN A 1 121 ? -9.620 15.768 -0.218 1.00 93.31 121 GLN A O 1
ATOM 925 N N . PRO A 1 122 ? -9.520 13.560 -0.652 1.00 94.25 122 PRO A N 1
ATOM 926 C CA . PRO A 1 122 ? -8.153 13.609 -1.163 1.00 94.25 122 PRO A CA 1
ATOM 927 C C . PRO A 1 122 ? -8.018 14.499 -2.408 1.00 94.25 122 PRO A C 1
ATOM 929 O O . PRO A 1 122 ? -6.949 15.057 -2.637 1.00 94.25 122 PRO A O 1
ATOM 932 N N . ASP A 1 123 ? -9.112 14.724 -3.144 1.00 94.06 123 ASP A N 1
ATOM 933 C CA . ASP A 1 123 ? -9.152 15.571 -4.343 1.00 94.06 123 ASP A CA 1
ATOM 934 C C . ASP A 1 123 ? -8.683 17.008 -4.112 1.00 94.06 123 ASP A C 1
ATOM 936 O O . ASP A 1 123 ? -8.126 17.626 -5.014 1.00 94.06 123 ASP A O 1
ATOM 940 N N . ALA A 1 124 ? -8.835 17.524 -2.890 1.00 94.94 124 ALA A N 1
ATOM 941 C CA . ALA A 1 124 ? -8.368 18.857 -2.526 1.00 94.94 124 ALA A CA 1
ATOM 942 C C . ALA A 1 124 ? -6.869 18.919 -2.164 1.00 94.94 124 ALA A C 1
ATOM 944 O O . ALA A 1 124 ? -6.364 20.003 -1.868 1.00 94.94 124 ALA A O 1
ATOM 945 N N . PHE A 1 125 ? -6.166 17.781 -2.120 1.00 96.38 125 PHE A N 1
ATOM 946 C CA . PHE A 1 125 ? -4.812 17.686 -1.560 1.00 96.38 125 PHE A CA 1
ATOM 947 C C . PHE A 1 125 ? -3.773 17.060 -2.490 1.00 96.38 125 PHE A C 1
ATOM 949 O O . PHE A 1 125 ? -2.592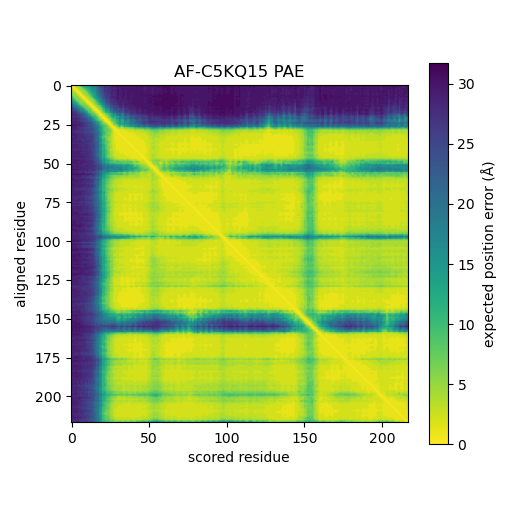 17.088 -2.132 1.00 96.38 125 PHE A O 1
ATOM 956 N N . TRP A 1 126 ? -4.173 16.546 -3.658 1.00 96.25 126 TRP A N 1
ATOM 957 C CA . TRP A 1 126 ? -3.224 16.037 -4.645 1.00 96.25 126 TRP A CA 1
ATOM 958 C C . TRP A 1 126 ? -2.198 17.108 -5.051 1.00 96.25 126 TRP A C 1
ATOM 960 O O . TRP A 1 126 ? -2.535 18.282 -5.225 1.00 96.25 126 TRP A O 1
ATOM 970 N N . LYS A 1 127 ? -0.934 16.709 -5.195 1.00 95.31 127 LYS A N 1
ATOM 971 C CA . LYS A 1 127 ? 0.187 17.577 -5.584 1.00 95.31 127 LYS A CA 1
ATOM 972 C C . LYS A 1 127 ? 0.480 17.507 -7.074 1.00 95.31 127 LYS A C 1
ATOM 974 O O . LYS A 1 127 ? 0.755 18.532 -7.689 1.00 95.31 127 LYS A O 1
ATOM 979 N N . HIS A 1 128 ? 0.405 16.312 -7.643 1.00 93.44 128 HIS A N 1
ATOM 980 C CA . HIS A 1 128 ? 0.636 16.040 -9.058 1.00 93.44 128 HIS A CA 1
ATOM 981 C C . HIS A 1 128 ? -0.518 15.244 -9.673 1.00 93.44 128 HIS A C 1
ATOM 983 O O . HIS A 1 128 ? -0.961 15.520 -10.789 1.00 93.44 128 HIS A O 1
ATOM 989 N N . CYS A 1 129 ? -1.015 14.252 -8.944 1.00 94.75 129 CYS A N 1
ATOM 990 C CA . CYS A 1 129 ? -2.120 13.423 -9.374 1.00 94.75 129 CYS A CA 1
ATOM 991 C C . CYS A 1 129 ? -3.437 14.201 -9.452 1.00 94.75 129 CYS A C 1
ATOM 993 O O . CYS A 1 129 ? -3.626 15.239 -8.832 1.00 94.75 129 CYS A O 1
ATOM 995 N N . LYS A 1 130 ? -4.374 13.687 -10.251 1.00 92.38 130 LYS A N 1
ATOM 996 C CA . LYS A 1 130 ? -5.716 14.279 -10.410 1.00 92.38 130 LYS A CA 1
ATOM 997 C C . LYS A 1 130 ? -6.827 13.405 -9.840 1.00 92.38 130 LYS A C 1
ATOM 999 O O . LYS A 1 130 ? -7.989 13.786 -9.879 1.00 92.38 130 LYS A O 1
ATOM 1004 N N . ASN A 1 131 ? -6.484 12.197 -9.404 1.00 94.94 131 ASN A N 1
ATOM 1005 C CA . ASN A 1 131 ? -7.421 11.224 -8.873 1.00 94.94 131 ASN A CA 1
ATOM 1006 C C . ASN A 1 131 ? -6.683 10.149 -8.066 1.00 94.94 131 ASN A C 1
ATOM 1008 O O . ASN A 1 131 ? -5.462 9.988 -8.160 1.00 94.94 131 ASN A O 1
ATOM 1012 N N . PHE A 1 132 ? -7.478 9.368 -7.338 1.00 95.62 132 PHE A N 1
ATOM 1013 C CA . PHE A 1 132 ? -7.030 8.240 -6.530 1.00 95.62 132 PHE A CA 1
ATOM 1014 C C . PHE A 1 132 ? -6.192 7.213 -7.304 1.00 95.62 132 PHE A C 1
ATOM 1016 O O . PHE A 1 132 ? -5.175 6.765 -6.788 1.00 95.62 132 PHE A O 1
ATOM 1023 N N . ASN A 1 133 ? -6.578 6.853 -8.532 1.00 95.50 133 ASN A N 1
ATOM 1024 C CA . ASN A 1 133 ? -5.871 5.820 -9.296 1.00 95.50 133 ASN A CA 1
ATOM 1025 C C . ASN A 1 133 ? -4.441 6.253 -9.649 1.00 95.50 133 ASN A C 1
ATOM 1027 O O . ASN A 1 133 ? -3.521 5.448 -9.541 1.00 95.50 133 ASN A O 1
ATOM 1031 N N . CYS A 1 134 ? -4.239 7.524 -10.013 1.00 96.62 134 CYS A N 1
ATOM 1032 C CA . CYS A 1 134 ? -2.898 8.079 -10.207 1.00 96.62 134 CYS A CA 1
ATOM 1033 C C . CYS A 1 134 ? -2.070 7.974 -8.924 1.00 96.62 134 CYS A C 1
ATOM 1035 O O . CYS A 1 134 ? -0.958 7.449 -8.964 1.00 96.62 134 CYS A O 1
ATOM 1037 N N . GLY A 1 135 ? -2.615 8.428 -7.787 1.00 97.50 135 GLY A N 1
ATOM 1038 C CA . GLY A 1 135 ? -1.908 8.371 -6.505 1.00 97.50 135 GLY A CA 1
ATOM 1039 C C . GLY A 1 135 ? -1.580 6.932 -6.112 1.00 97.50 135 GLY A C 1
ATOM 1040 O O . GLY A 1 135 ? -0.464 6.635 -5.700 1.00 97.50 135 GLY A O 1
ATOM 1041 N N . LEU A 1 136 ? -2.504 5.999 -6.343 1.00 97.62 136 LEU A N 1
ATOM 1042 C CA . LEU A 1 136 ? -2.292 4.589 -6.045 1.00 97.62 136 LEU A CA 1
ATOM 1043 C C . LEU A 1 136 ? -1.134 3.990 -6.856 1.00 97.62 136 LEU A C 1
ATOM 1045 O O . LEU A 1 136 ? -0.316 3.254 -6.307 1.00 97.62 136 LEU A O 1
ATOM 1049 N N . TRP A 1 137 ? -1.009 4.348 -8.135 1.00 97.69 137 TRP A N 1
ATOM 1050 C CA . TRP A 1 137 ? 0.157 3.957 -8.922 1.00 97.69 137 TRP A CA 1
ATOM 1051 C C . TRP A 1 137 ? 1.452 4.570 -8.387 1.00 97.69 137 TRP A C 1
ATOM 1053 O O . TRP A 1 137 ? 2.449 3.854 -8.314 1.00 97.69 137 TRP A O 1
ATOM 1063 N N . GLN A 1 138 ? 1.452 5.838 -7.953 1.00 97.38 138 GLN A N 1
ATOM 1064 C CA . GLN A 1 138 ? 2.636 6.425 -7.304 1.00 97.38 138 GLN A CA 1
ATOM 1065 C C . GLN A 1 138 ? 3.036 5.633 -6.054 1.00 97.38 138 GLN A C 1
ATOM 1067 O O . GLN A 1 138 ? 4.217 5.349 -5.859 1.00 97.38 138 GLN A O 1
ATOM 1072 N N . PHE A 1 139 ? 2.057 5.214 -5.246 1.00 98.12 139 PHE A N 1
ATOM 1073 C CA . PHE A 1 139 ? 2.301 4.388 -4.067 1.00 98.12 139 PHE A CA 1
ATOM 1074 C C . PHE A 1 139 ? 2.954 3.050 -4.428 1.00 98.12 139 PHE A C 1
ATOM 1076 O O . PHE A 1 139 ? 3.979 2.691 -3.855 1.00 98.12 139 PHE A O 1
ATOM 1083 N N . PHE A 1 140 ? 2.406 2.322 -5.406 1.00 98.12 140 PHE A N 1
ATOM 1084 C CA . PHE A 1 140 ? 2.975 1.038 -5.823 1.00 98.12 140 PHE A CA 1
ATOM 1085 C C . PHE A 1 140 ? 4.381 1.184 -6.401 1.00 98.12 140 PHE A C 1
ATOM 1087 O O . PHE A 1 140 ? 5.264 0.414 -6.027 1.00 98.12 140 PHE A O 1
ATOM 1094 N N . HIS A 1 141 ? 4.617 2.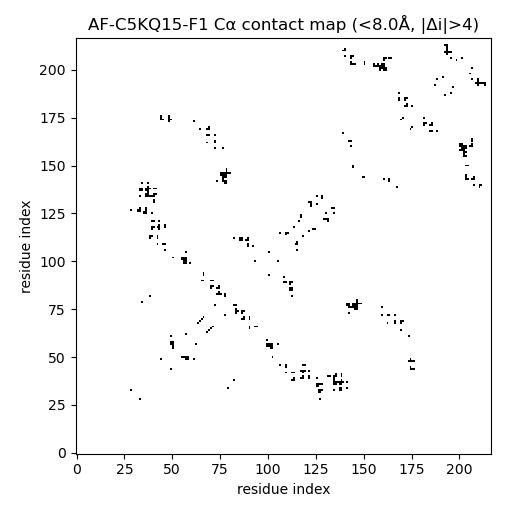189 -7.251 1.00 96.31 141 HIS A N 1
ATOM 1095 C CA . HIS A 1 141 ? 5.949 2.453 -7.801 1.00 96.31 141 HIS A CA 1
ATOM 1096 C C . HIS A 1 141 ? 6.954 2.782 -6.698 1.00 96.31 141 HIS A C 1
ATOM 1098 O O . HIS A 1 141 ? 8.055 2.233 -6.710 1.00 96.31 141 HIS A O 1
ATOM 1104 N N . ALA A 1 142 ? 6.563 3.568 -5.690 1.00 94.69 142 ALA A N 1
ATOM 1105 C CA . ALA A 1 142 ? 7.416 3.876 -4.543 1.00 94.69 142 ALA A CA 1
ATOM 1106 C C . ALA A 1 142 ? 7.871 2.616 -3.784 1.00 94.69 142 ALA A C 1
ATOM 1108 O O . ALA A 1 142 ? 9.036 2.533 -3.397 1.00 94.69 142 ALA A O 1
ATOM 1109 N N . LEU A 1 143 ? 7.006 1.604 -3.626 1.00 95.12 143 LEU A N 1
ATOM 1110 C CA . LEU A 1 143 ? 7.377 0.342 -2.965 1.00 95.12 143 LEU A CA 1
ATOM 1111 C C . LEU A 1 143 ? 8.473 -0.433 -3.712 1.00 95.12 143 LEU A C 1
ATOM 1113 O O . LEU A 1 143 ? 9.204 -1.200 -3.089 1.00 95.12 143 LEU A O 1
ATOM 1117 N N . THR A 1 144 ? 8.614 -0.229 -5.025 1.00 92.75 144 THR A N 1
ATOM 1118 C CA . THR A 1 144 ? 9.631 -0.921 -5.835 1.00 92.75 144 THR A CA 1
ATOM 1119 C C . THR A 1 144 ? 11.026 -0.290 -5.748 1.00 92.75 144 THR A C 1
ATOM 1121 O O . THR A 1 144 ? 12.011 -0.941 -6.094 1.00 92.75 144 THR A O 1
ATOM 1124 N N . LEU A 1 145 ? 11.139 0.954 -5.260 1.00 85.62 145 LEU A N 1
ATOM 1125 C CA . LEU A 1 145 ? 12.411 1.692 -5.195 1.00 85.62 145 LEU A CA 1
ATOM 1126 C C . LEU A 1 145 ? 13.303 1.250 -4.019 1.00 85.62 145 LEU A C 1
ATOM 1128 O O . LEU A 1 145 ? 14.536 1.317 -4.096 1.00 85.62 145 LEU A O 1
ATOM 1132 N N . GLY A 1 146 ? 12.695 0.780 -2.928 1.00 80.31 146 GLY A N 1
ATOM 1133 C CA . GLY A 1 146 ? 13.393 0.524 -1.667 1.00 80.31 146 GLY A CA 1
ATOM 1134 C C . GLY A 1 146 ? 13.781 1.811 -0.920 1.00 80.31 146 GLY A C 1
ATOM 1135 O O . GLY A 1 146 ? 13.556 2.929 -1.390 1.00 80.31 146 GLY A O 1
ATOM 1136 N N . VAL A 1 147 ? 14.406 1.655 0.252 1.00 80.75 147 VAL A N 1
ATOM 1137 C CA . VAL A 1 147 ? 14.671 2.768 1.189 1.00 80.75 147 VAL A CA 1
ATOM 1138 C C . VAL A 1 147 ? 15.693 3.795 0.694 1.00 80.75 147 VAL A C 1
ATOM 1140 O O . VAL A 1 147 ? 15.594 4.964 1.052 1.00 80.75 147 VAL A O 1
ATOM 1143 N N . ASP A 1 148 ? 16.654 3.383 -0.133 1.00 69.81 148 ASP A N 1
ATOM 1144 C CA . ASP A 1 148 ? 17.762 4.251 -0.559 1.00 69.81 148 ASP A CA 1
ATOM 1145 C C . ASP A 1 148 ? 17.475 5.012 -1.859 1.00 69.81 148 ASP A C 1
ATOM 1147 O O . ASP A 1 148 ? 18.303 5.822 -2.277 1.00 69.81 148 ASP A O 1
ATOM 1151 N N . MET A 1 149 ? 16.353 4.711 -2.533 1.00 66.06 149 MET A N 1
ATOM 1152 C CA . MET A 1 149 ? 15.925 5.232 -3.848 1.00 66.06 149 MET A CA 1
ATOM 1153 C C . MET A 1 149 ? 16.934 5.092 -5.008 1.00 66.06 149 MET A C 1
ATOM 1155 O O . MET A 1 149 ? 16.595 5.339 -6.164 1.00 66.06 149 MET A O 1
ATOM 1159 N N . LYS A 1 150 ? 18.175 4.690 -4.728 1.00 62.28 150 LYS A N 1
ATOM 1160 C CA . LYS A 1 150 ? 19.262 4.514 -5.685 1.00 62.28 150 LYS A CA 1
ATOM 1161 C C . LYS A 1 150 ? 19.323 3.062 -6.137 1.00 62.28 150 LYS A C 1
ATOM 1163 O O . LYS A 1 150 ? 19.595 2.157 -5.345 1.00 62.28 150 LYS A O 1
ATOM 1168 N N . PHE A 1 151 ? 19.165 2.856 -7.439 1.00 58.59 151 PHE A N 1
ATOM 1169 C CA . PHE A 1 151 ? 19.553 1.609 -8.085 1.00 58.59 151 PHE A CA 1
ATOM 1170 C C . PHE A 1 151 ? 21.078 1.578 -8.212 1.00 58.59 151 PHE A C 1
ATOM 1172 O O . PHE A 1 151 ? 21.642 2.209 -9.101 1.00 58.59 151 PHE A O 1
ATOM 1179 N N . SER A 1 152 ? 21.756 0.862 -7.315 1.00 53.66 152 SER A N 1
ATOM 1180 C CA . SER A 1 152 ? 23.166 0.515 -7.491 1.00 53.66 152 SER A CA 1
ATOM 1181 C C . SER A 1 152 ? 23.280 -0.980 -7.756 1.00 53.66 152 SER A C 1
ATOM 1183 O O . SER A 1 152 ? 22.634 -1.787 -7.092 1.00 53.66 152 SER A O 1
ATOM 1185 N N . ALA A 1 153 ? 24.165 -1.369 -8.675 1.00 50.62 153 ALA A N 1
ATOM 1186 C CA . ALA A 1 153 ? 24.523 -2.773 -8.883 1.00 50.62 153 ALA A CA 1
ATOM 1187 C C . ALA A 1 153 ? 25.061 -3.445 -7.598 1.00 50.62 153 ALA A C 1
ATOM 1189 O O . ALA A 1 153 ? 25.066 -4.666 -7.495 1.00 50.62 153 ALA A O 1
ATOM 1190 N N . THR A 1 154 ? 25.485 -2.656 -6.601 1.00 48.97 154 THR A N 1
ATOM 1191 C CA . THR A 1 154 ? 25.977 -3.132 -5.298 1.00 48.97 154 THR A CA 1
ATOM 1192 C C . THR A 1 154 ? 24.914 -3.183 -4.195 1.00 48.97 154 THR A C 1
ATOM 1194 O O . THR A 1 154 ? 25.117 -3.895 -3.215 1.00 48.97 154 THR A O 1
ATOM 1197 N N . THR A 1 155 ? 23.765 -2.507 -4.344 1.00 51.97 155 THR A N 1
ATOM 1198 C CA . THR A 1 155 ? 22.603 -2.635 -3.431 1.00 51.97 155 THR A CA 1
ATOM 1199 C C . THR A 1 155 ? 21.695 -3.819 -3.806 1.00 51.97 155 THR A C 1
ATOM 1201 O O . THR A 1 155 ? 20.619 -4.008 -3.242 1.00 51.97 155 THR A O 1
ATOM 1204 N N . ALA A 1 156 ? 22.162 -4.663 -4.733 1.00 43.88 156 ALA A N 1
ATOM 1205 C CA . ALA A 1 156 ? 21.491 -5.798 -5.368 1.00 43.88 156 ALA A CA 1
ATOM 1206 C C . ALA A 1 156 ? 21.255 -7.033 -4.467 1.00 43.88 156 ALA A C 1
ATOM 1208 O O . ALA A 1 156 ? 21.214 -8.161 -4.951 1.00 43.88 156 ALA A O 1
ATOM 1209 N N . LYS A 1 157 ? 21.087 -6.848 -3.153 1.00 51.53 157 LYS A N 1
ATOM 1210 C CA . LYS A 1 157 ? 20.684 -7.920 -2.222 1.00 51.53 157 LYS A CA 1
ATOM 1211 C C . LYS A 1 157 ? 19.386 -7.623 -1.475 1.00 51.53 157 LYS A C 1
ATOM 1213 O O . LYS A 1 157 ? 19.110 -8.242 -0.451 1.00 51.53 157 LYS A O 1
ATOM 1218 N N . ASP A 1 158 ? 18.557 -6.725 -1.994 1.00 59.84 158 ASP A N 1
ATOM 1219 C CA . ASP A 1 158 ? 17.204 -6.565 -1.469 1.00 59.84 158 ASP A CA 1
ATOM 1220 C C . ASP A 1 158 ? 16.323 -7.713 -1.956 1.00 59.84 158 ASP A C 1
ATOM 1222 O O . ASP A 1 158 ? 15.679 -7.641 -3.000 1.00 59.84 158 ASP A O 1
ATOM 1226 N N . SER A 1 159 ? 16.281 -8.776 -1.158 1.00 63.66 159 SER A N 1
ATOM 1227 C CA . SER A 1 159 ? 15.457 -9.976 -1.344 1.00 63.66 159 SER A CA 1
ATOM 1228 C C . SER A 1 159 ? 13.956 -9.744 -1.111 1.00 63.66 159 SER A C 1
ATOM 1230 O O . SER A 1 159 ? 13.202 -10.682 -0.861 1.00 63.66 159 SER A O 1
ATOM 1232 N N . ASN A 1 160 ? 13.500 -8.491 -1.170 1.00 81.62 160 ASN A N 1
ATOM 1233 C CA . ASN A 1 160 ? 12.113 -8.124 -0.904 1.00 81.62 160 ASN A CA 1
ATOM 1234 C C . ASN A 1 160 ? 11.268 -7.999 -2.177 1.00 81.62 160 ASN A C 1
ATOM 1236 O O . ASN A 1 160 ? 10.075 -7.756 -2.049 1.00 81.62 160 ASN A O 1
ATOM 1240 N N . GLY A 1 161 ? 11.832 -8.162 -3.382 1.00 90.69 161 GLY A N 1
ATOM 1241 C CA . GLY A 1 161 ? 11.090 -7.952 -4.630 1.00 90.69 161 GLY A CA 1
ATOM 1242 C C . GLY A 1 161 ? 9.821 -8.799 -4.729 1.00 90.69 161 GLY A C 1
ATOM 1243 O O . GLY A 1 161 ? 8.743 -8.260 -4.962 1.00 90.69 161 GLY A O 1
ATOM 1244 N N . GLU A 1 162 ? 9.912 -10.099 -4.436 1.00 92.94 162 GLU A N 1
ATOM 1245 C CA . GLU A 1 162 ? 8.744 -10.992 -4.438 1.00 92.94 162 GLU A CA 1
ATOM 1246 C C . GLU A 1 162 ? 7.692 -10.543 -3.420 1.00 92.94 162 GLU A C 1
ATOM 1248 O O . GLU A 1 162 ? 6.526 -10.362 -3.770 1.00 92.94 162 GLU A O 1
ATOM 1253 N N . LYS A 1 163 ? 8.124 -10.214 -2.196 1.00 94.56 163 LYS A N 1
ATOM 1254 C CA . LYS A 1 163 ? 7.244 -9.681 -1.146 1.00 94.56 163 LYS A CA 1
ATOM 1255 C C . LYS A 1 163 ? 6.578 -8.370 -1.559 1.00 94.56 163 LYS A C 1
ATOM 1257 O O . LYS A 1 163 ? 5.418 -8.153 -1.233 1.00 94.56 163 LYS A O 1
ATOM 1262 N N . VAL A 1 164 ? 7.278 -7.486 -2.271 1.00 96.19 164 VAL A N 1
ATOM 1263 C CA . VAL A 1 164 ? 6.708 -6.234 -2.793 1.00 96.19 164 VAL A CA 1
ATOM 1264 C C . VAL A 1 164 ? 5.632 -6.532 -3.831 1.00 96.19 164 VAL A C 1
ATOM 1266 O O . VAL A 1 164 ? 4.532 -5.986 -3.734 1.00 96.19 164 VAL A O 1
ATOM 1269 N N . MET A 1 165 ? 5.905 -7.424 -4.786 1.00 97.25 165 MET A N 1
ATOM 1270 C CA . MET A 1 165 ? 4.920 -7.839 -5.787 1.00 97.25 165 MET A CA 1
ATOM 1271 C C . MET A 1 165 ? 3.676 -8.456 -5.128 1.00 97.25 165 MET A C 1
ATOM 1273 O O . MET A 1 165 ? 2.547 -8.094 -5.467 1.00 97.25 165 MET A O 1
ATOM 1277 N N . GLU A 1 166 ? 3.866 -9.360 -4.163 1.00 97.38 166 GLU A N 1
ATOM 1278 C CA . GLU A 1 166 ? 2.789 -9.976 -3.375 1.00 97.38 166 GLU A CA 1
ATOM 1279 C C . GLU A 1 166 ? 2.001 -8.952 -2.553 1.00 97.38 166 GLU A C 1
ATOM 1281 O O . GLU A 1 166 ? 0.773 -9.030 -2.481 1.00 97.38 166 GLU A O 1
ATOM 1286 N N . THR A 1 167 ? 2.678 -7.965 -1.965 1.00 98.12 167 THR A N 1
ATOM 12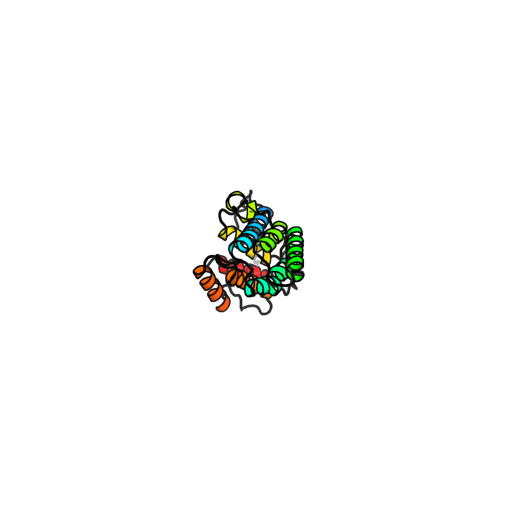87 C CA . THR A 1 167 ? 2.037 -6.874 -1.224 1.00 98.12 167 THR A CA 1
ATOM 1288 C C . THR A 1 167 ? 1.185 -5.998 -2.125 1.00 98.12 167 THR A C 1
ATOM 1290 O O . THR A 1 167 ? 0.068 -5.646 -1.747 1.00 98.12 167 THR A O 1
ATOM 1293 N N . ILE A 1 168 ? 1.645 -5.695 -3.341 1.00 98.50 168 ILE A N 1
ATOM 1294 C CA . ILE A 1 168 ? 0.843 -4.962 -4.327 1.00 98.50 168 ILE A CA 1
ATOM 1295 C C . ILE A 1 168 ? -0.388 -5.791 -4.723 1.00 98.50 168 ILE A C 1
ATOM 1297 O O . ILE A 1 168 ? -1.507 -5.275 -4.681 1.00 98.50 168 ILE A O 1
ATOM 1301 N N . LYS A 1 169 ? -0.227 -7.091 -5.018 1.00 98.38 169 LYS A N 1
ATOM 1302 C CA . LYS A 1 169 ? -1.361 -7.996 -5.294 1.00 98.38 169 LYS A CA 1
ATOM 1303 C C . LYS A 1 169 ? -2.356 -8.026 -4.134 1.00 98.38 169 LYS A C 1
ATOM 1305 O O . LYS A 1 169 ? -3.563 -7.911 -4.357 1.00 98.38 169 LYS A O 1
ATOM 1310 N N . SER A 1 170 ? -1.871 -8.165 -2.904 1.00 97.94 170 SER A N 1
ATOM 1311 C CA . SER A 1 170 ? -2.706 -8.210 -1.701 1.00 97.94 170 SER A CA 1
ATOM 1312 C C . SER A 1 170 ? -3.432 -6.887 -1.489 1.00 97.94 170 SER A C 1
ATOM 1314 O O . SER A 1 170 ? -4.636 -6.877 -1.235 1.00 97.94 170 SER A O 1
ATOM 1316 N N . PHE A 1 171 ? -2.755 -5.755 -1.689 1.00 98.25 171 PHE A N 1
ATOM 1317 C CA . PHE A 1 171 ? -3.408 -4.455 -1.640 1.00 98.25 171 PHE A CA 1
ATOM 1318 C C . PHE A 1 171 ? -4.569 -4.387 -2.637 1.00 98.25 171 PHE A C 1
ATOM 1320 O O . PHE A 1 171 ? -5.692 -4.054 -2.258 1.00 98.25 171 PHE A O 1
ATOM 1327 N N . VAL A 1 172 ? -4.319 -4.745 -3.899 1.00 97.69 172 VAL A N 1
ATOM 1328 C CA . VAL A 1 172 ? -5.341 -4.713 -4.952 1.00 97.69 172 VAL A CA 1
ATOM 1329 C C . VAL A 1 172 ? -6.503 -5.659 -4.639 1.00 97.69 172 VAL A C 1
ATOM 1331 O O . VAL A 1 172 ? -7.660 -5.301 -4.836 1.00 97.69 172 VAL A O 1
ATOM 1334 N N . THR A 1 173 ? -6.214 -6.832 -4.083 1.00 96.19 173 THR A N 1
ATOM 1335 C CA . THR A 1 173 ? -7.227 -7.834 -3.728 1.00 96.19 173 THR A CA 1
ATOM 1336 C C . THR A 1 173 ? -8.157 -7.349 -2.614 1.00 96.19 173 THR A C 1
ATOM 1338 O O . THR A 1 173 ? -9.367 -7.557 -2.684 1.00 96.19 173 THR A O 1
ATOM 1341 N N . TYR A 1 174 ? -7.607 -6.705 -1.581 1.00 95.25 174 TYR A N 1
ATOM 1342 C CA . TYR A 1 174 ? -8.344 -6.448 -0.341 1.00 95.25 174 TYR A CA 1
ATOM 1343 C C . TYR A 1 174 ? -8.760 -4.986 -0.134 1.00 95.25 174 TYR A C 1
ATOM 1345 O O . TYR A 1 174 ? -9.714 -4.736 0.610 1.00 95.25 174 TYR A O 1
ATOM 1353 N N . PHE A 1 175 ? -8.089 -4.022 -0.769 1.00 95.62 175 PHE A N 1
ATOM 1354 C CA . PHE A 1 175 ? -8.262 -2.588 -0.490 1.00 95.62 175 PHE A CA 1
ATOM 1355 C C . PHE A 1 175 ? -8.565 -1.737 -1.727 1.00 95.62 175 PHE A C 1
ATOM 1357 O O . PHE A 1 175 ? -8.910 -0.564 -1.579 1.00 95.62 175 PHE A O 1
ATOM 1364 N N . PHE A 1 176 ? -8.489 -2.293 -2.939 1.00 94.50 176 PHE A N 1
ATOM 1365 C CA . PHE A 1 176 ? -8.851 -1.553 -4.145 1.00 94.50 176 PHE A CA 1
ATOM 1366 C C . PHE A 1 176 ? -10.355 -1.620 -4.424 1.00 94.50 176 PHE A C 1
ATOM 1368 O O . PHE A 1 176 ? -10.978 -2.676 -4.353 1.00 94.50 176 PHE A O 1
ATOM 1375 N N . MET A 1 177 ? -10.951 -0.469 -4.736 1.00 88.25 177 MET A N 1
ATOM 1376 C CA . MET A 1 177 ? -12.411 -0.327 -4.797 1.00 88.25 177 MET A CA 1
ATOM 1377 C C . MET A 1 177 ? -13.026 -0.864 -6.096 1.00 88.25 177 MET A C 1
ATOM 1379 O O . MET A 1 177 ? -14.188 -1.262 -6.104 1.00 88.25 177 MET A O 1
ATOM 1383 N N . CYS A 1 178 ? -12.275 -0.879 -7.203 1.00 92.81 178 CYS A N 1
ATOM 1384 C CA . CYS A 1 178 ? -12.780 -1.386 -8.478 1.00 92.81 178 CYS A CA 1
ATOM 1385 C C . CYS A 1 178 ? -12.617 -2.911 -8.556 1.00 92.81 178 CYS A C 1
ATOM 1387 O O . CYS A 1 178 ? -11.530 -3.407 -8.851 1.00 92.81 178 CYS A O 1
ATOM 1389 N N . HIS A 1 179 ? -13.705 -3.654 -8.339 1.00 91.62 179 HIS A N 1
ATOM 1390 C CA . HIS A 1 179 ? -13.679 -5.121 -8.323 1.00 91.62 179 HIS A CA 1
ATOM 1391 C C . HIS A 1 179 ? -13.210 -5.740 -9.651 1.00 91.62 179 HIS A C 1
ATOM 1393 O O . HIS A 1 179 ? -12.318 -6.584 -9.650 1.00 91.62 179 HIS A O 1
ATOM 1399 N N . SER A 1 180 ? -13.755 -5.298 -10.790 1.00 95.44 180 SER A N 1
ATOM 1400 C CA . SER A 1 180 ? -13.359 -5.814 -12.111 1.00 95.44 180 SER A CA 1
ATOM 1401 C C . SER A 1 180 ? -11.900 -5.485 -12.442 1.00 95.44 180 SER A C 1
ATOM 1403 O O . SER A 1 180 ? -11.162 -6.335 -12.935 1.00 95.44 180 SER A O 1
ATOM 1405 N N . CYS A 1 181 ? -11.448 -4.277 -12.100 1.00 94.31 181 CYS A N 1
ATOM 1406 C CA . CYS A 1 181 ? -10.051 -3.880 -12.245 1.00 94.31 181 CYS A CA 1
ATOM 1407 C C . CYS A 1 181 ? -9.126 -4.753 -11.379 1.00 94.31 181 CYS A C 1
ATOM 1409 O O . CYS A 1 181 ? -8.077 -5.192 -11.848 1.00 94.31 181 CYS A O 1
ATOM 1411 N N . ALA A 1 182 ? -9.522 -5.039 -10.132 1.00 95.88 182 ALA A N 1
ATOM 1412 C CA . ALA A 1 182 ? -8.769 -5.913 -9.238 1.00 95.88 182 ALA A CA 1
ATOM 1413 C C . ALA A 1 182 ? -8.665 -7.337 -9.802 1.00 95.88 182 ALA A C 1
ATOM 1415 O O . ALA A 1 182 ? -7.576 -7.903 -9.826 1.00 95.88 182 ALA A O 1
ATOM 1416 N N . GLN A 1 183 ? -9.760 -7.891 -10.331 1.00 96.88 183 GLN A N 1
ATOM 1417 C CA . GLN A 1 183 ? -9.753 -9.201 -10.988 1.00 96.88 183 GLN A CA 1
ATOM 1418 C C . GLN A 1 183 ? -8.811 -9.241 -12.196 1.00 96.88 183 GLN A C 1
ATOM 1420 O O . GLN A 1 183 ? -8.056 -10.202 -12.341 1.00 96.88 183 GLN A O 1
ATOM 1425 N N . HIS A 1 184 ? -8.811 -8.203 -13.040 1.00 96.00 184 HIS A N 1
ATOM 1426 C CA . HIS A 1 184 ? -7.870 -8.109 -14.158 1.00 96.00 184 HIS A CA 1
ATOM 1427 C C . HIS A 1 184 ? -6.415 -8.078 -13.682 1.00 96.00 184 HIS A C 1
ATOM 1429 O O . HIS A 1 184 ? -5.594 -8.834 -14.201 1.00 96.00 184 HIS A O 1
ATOM 1435 N N . PHE A 1 185 ? -6.104 -7.272 -12.664 1.00 97.38 185 PHE A N 1
ATOM 1436 C CA . PHE A 1 185 ? -4.759 -7.208 -12.095 1.00 97.38 185 PHE A CA 1
ATOM 1437 C C . PHE A 1 185 ? -4.317 -8.559 -11.515 1.00 97.38 185 PHE A C 1
ATOM 1439 O O . PHE A 1 185 ? -3.224 -9.030 -11.818 1.00 97.38 185 PHE A O 1
ATOM 1446 N N . ILE A 1 186 ? -5.174 -9.213 -10.722 1.00 98.06 186 ILE A N 1
ATOM 1447 C CA . ILE A 1 186 ? -4.896 -10.520 -10.105 1.00 98.06 186 ILE A CA 1
ATOM 1448 C C . ILE A 1 186 ? -4.671 -11.582 -11.182 1.00 98.06 186 ILE A C 1
ATOM 1450 O O . ILE A 1 186 ? -3.675 -12.299 -11.138 1.00 98.06 186 ILE A O 1
ATOM 1454 N N . LYS A 1 187 ? -5.538 -11.634 -12.201 1.00 98.00 187 LYS A N 1
ATOM 1455 C CA . LYS A 1 187 ? -5.373 -12.544 -13.339 1.00 98.00 187 LYS A CA 1
ATOM 1456 C C . LYS A 1 187 ? -4.062 -12.280 -14.081 1.00 98.00 187 LYS A C 1
ATOM 1458 O O . LYS A 1 187 ? -3.400 -13.231 -14.485 1.00 98.00 187 LYS A O 1
ATOM 1463 N N . GLY A 1 188 ? -3.680 -11.018 -14.275 1.00 97.69 188 GLY A N 1
ATOM 1464 C CA . GLY A 1 188 ? -2.398 -10.662 -14.884 1.00 97.69 188 GLY A CA 1
ATOM 1465 C C . GLY A 1 188 ? -1.213 -11.132 -14.040 1.00 97.69 188 GLY A C 1
ATOM 1466 O O . GLY A 1 188 ? -0.306 -11.786 -14.554 1.00 97.69 188 GLY A O 1
ATOM 1467 N N . TYR A 1 189 ? -1.259 -10.875 -12.733 1.00 98.00 189 TYR A N 1
ATOM 1468 C CA . TYR A 1 189 ? -0.255 -11.344 -11.782 1.00 98.00 189 TYR A CA 1
ATOM 1469 C C . TYR A 1 189 ? -0.082 -12.869 -11.849 1.00 98.00 189 TYR A C 1
ATOM 1471 O O . TYR A 1 189 ? 1.040 -13.364 -11.994 1.00 98.00 189 TYR A O 1
ATOM 1479 N N . ASP A 1 190 ? -1.185 -13.616 -11.780 1.00 97.69 190 ASP A N 1
ATOM 1480 C CA . ASP A 1 190 ? -1.170 -15.082 -11.752 1.00 97.69 190 ASP A CA 1
ATOM 1481 C C . ASP A 1 190 ? -0.697 -15.677 -13.088 1.00 97.69 190 ASP A C 1
ATOM 1483 O O . ASP A 1 190 ? -0.002 -16.688 -13.094 1.00 97.69 190 ASP A O 1
ATOM 1487 N N . ASN A 1 191 ? -0.956 -14.993 -14.208 1.00 97.62 191 ASN A N 1
ATOM 1488 C CA . ASN A 1 191 ? -0.461 -15.364 -15.540 1.00 97.62 191 ASN A CA 1
ATOM 1489 C C . ASN A 1 191 ? 0.927 -14.788 -15.875 1.00 97.62 191 ASN A C 1
ATOM 1491 O O . ASN A 1 191 ? 1.305 -14.734 -17.045 1.00 97.62 191 ASN A O 1
ATOM 1495 N N . CYS A 1 192 ? 1.696 -14.348 -14.874 1.00 97.06 192 CYS A N 1
ATOM 1496 C CA . CYS A 1 192 ? 3.072 -13.870 -15.048 1.00 97.06 192 CYS A CA 1
ATOM 1497 C C . CYS A 1 192 ? 3.227 -12.651 -15.983 1.00 97.06 192 CYS A C 1
ATOM 1499 O O . CYS A 1 192 ? 4.296 -12.447 -16.569 1.00 97.06 192 CYS A O 1
ATOM 1501 N N . VAL A 1 193 ? 2.186 -11.823 -16.114 1.00 97.12 193 VAL A N 1
ATOM 1502 C CA . VAL A 1 193 ? 2.218 -10.602 -16.929 1.00 97.12 193 VAL A CA 1
ATOM 1503 C C . VAL A 1 193 ? 3.337 -9.664 -16.458 1.00 97.12 193 VAL A C 1
ATOM 1505 O O . VAL A 1 193 ? 3.613 -9.550 -15.263 1.00 97.12 193 VAL A O 1
ATOM 1508 N N . GLY A 1 194 ? 3.996 -9.000 -17.412 1.00 96.06 194 GLY A N 1
ATOM 1509 C CA . GLY A 1 194 ? 5.098 -8.075 -17.136 1.00 96.06 194 GLY A CA 1
ATOM 1510 C C . GLY A 1 194 ? 6.414 -8.770 -16.782 1.00 96.06 194 GLY A C 1
ATOM 1511 O O . GLY A 1 194 ? 7.220 -8.188 -16.071 1.00 96.06 194 GLY A O 1
ATOM 1512 N N . GLU A 1 195 ? 6.626 -10.004 -17.252 1.00 95.81 195 GLU A N 1
ATOM 1513 C CA . GLU A 1 195 ? 7.835 -10.812 -16.995 1.00 95.81 195 GLU A CA 1
ATOM 1514 C C . GLU A 1 195 ? 8.024 -11.234 -15.524 1.00 95.81 195 GLU A C 1
ATOM 1516 O O . GLU A 1 195 ? 9.111 -11.682 -15.156 1.00 95.81 195 GLU A O 1
ATOM 1521 N N . ARG A 1 196 ? 6.961 -11.179 -14.704 1.00 95.38 196 ARG A N 1
ATOM 1522 C CA . ARG A 1 196 ? 6.985 -11.449 -13.250 1.00 95.38 196 ARG A CA 1
ATOM 1523 C C . ARG A 1 196 ? 7.719 -12.739 -12.864 1.00 95.38 196 ARG A C 1
ATOM 1525 O O . ARG A 1 196 ? 8.369 -12.803 -11.831 1.00 95.38 196 ARG A O 1
ATOM 1532 N N . CYS A 1 197 ? 7.561 -13.785 -13.671 1.00 95.31 197 CYS A N 1
ATOM 1533 C CA . CYS A 1 197 ? 8.049 -15.135 -13.375 1.00 95.31 197 CYS A CA 1
ATOM 1534 C C . CYS A 1 197 ? 9.395 -15.463 -14.026 1.00 95.31 197 CYS A C 1
ATOM 1536 O O . CYS A 1 197 ? 9.827 -16.611 -13.979 1.00 95.31 197 CYS A O 1
ATOM 1538 N N . THR A 1 198 ? 10.043 -14.496 -14.678 1.00 94.19 198 THR A N 1
ATOM 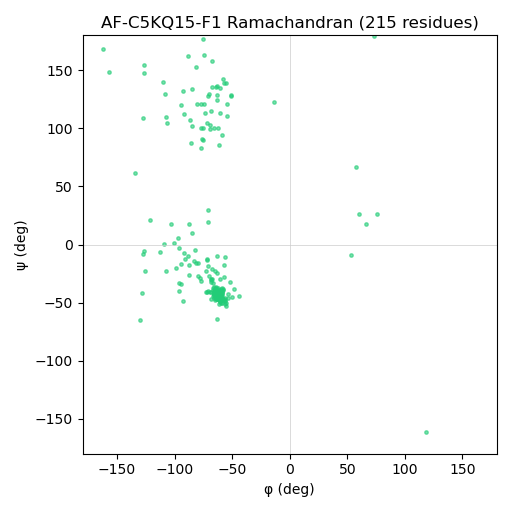1539 C CA . THR A 1 198 ? 11.303 -14.751 -15.397 1.00 94.19 198 THR A CA 1
ATOM 1540 C C . THR A 1 198 ? 12.527 -14.719 -14.480 1.00 94.19 198 THR A C 1
ATOM 1542 O O . THR A 1 198 ? 13.587 -15.205 -14.867 1.00 94.19 198 THR A O 1
ATOM 1545 N N . MET A 1 199 ? 12.384 -14.195 -13.256 1.00 88.44 199 MET A N 1
ATOM 1546 C CA . MET A 1 199 ? 13.456 -14.104 -12.268 1.00 88.44 199 MET A CA 1
ATOM 1547 C C . MET A 1 199 ? 13.023 -14.716 -10.926 1.00 88.44 199 MET A C 1
ATOM 1549 O O . MET A 1 199 ? 12.218 -14.116 -10.215 1.00 88.44 199 MET A O 1
ATOM 1553 N N . PRO A 1 200 ? 13.568 -15.886 -10.544 1.00 83.69 200 PRO A N 1
ATOM 1554 C CA . PRO A 1 200 ? 13.446 -16.395 -9.181 1.00 83.69 200 PRO A CA 1
ATOM 1555 C C . PRO A 1 200 ? 14.141 -15.434 -8.205 1.00 83.69 200 PRO A C 1
ATOM 1557 O O . PRO A 1 200 ? 15.309 -15.108 -8.412 1.00 83.69 200 PRO A O 1
ATOM 1560 N N . ASN A 1 201 ? 13.455 -15.008 -7.139 1.00 86.06 201 ASN A N 1
ATOM 1561 C CA . ASN A 1 201 ? 13.919 -13.971 -6.201 1.00 86.06 201 ASN A CA 1
ATOM 1562 C C . ASN A 1 201 ? 14.229 -12.626 -6.894 1.00 86.06 201 ASN A C 1
ATOM 1564 O O . ASN A 1 201 ? 15.392 -12.214 -6.952 1.00 86.06 201 ASN A O 1
ATOM 1568 N N . PRO A 1 202 ? 13.212 -11.935 -7.436 1.00 89.69 202 PRO A N 1
ATOM 1569 C CA . PRO A 1 202 ? 13.415 -10.712 -8.193 1.00 89.69 202 PRO A CA 1
ATOM 1570 C C . PRO A 1 202 ? 14.072 -9.624 -7.346 1.00 89.69 202 PRO A C 1
ATOM 1572 O O . PRO A 1 202 ? 13.669 -9.357 -6.211 1.00 89.69 202 PRO A O 1
ATOM 1575 N N . ASP A 1 203 ? 15.073 -8.964 -7.922 1.00 87.38 203 ASP A N 1
ATOM 1576 C CA . ASP A 1 203 ? 15.680 -7.785 -7.316 1.00 87.38 203 ASP A CA 1
ATOM 1577 C C . ASP A 1 203 ? 14.771 -6.546 -7.467 1.00 87.38 203 ASP A C 1
ATOM 1579 O O . ASP A 1 203 ? 13.702 -6.577 -8.095 1.00 87.38 203 ASP A O 1
ATOM 1583 N N . ARG A 1 204 ? 15.192 -5.414 -6.887 1.00 86.19 204 ARG A N 1
ATOM 1584 C CA . ARG A 1 204 ? 14.437 -4.152 -6.985 1.00 86.19 204 ARG A CA 1
ATOM 1585 C C . ARG A 1 204 ? 14.223 -3.723 -8.436 1.00 86.19 204 ARG A C 1
ATOM 1587 O O . ARG A 1 204 ? 13.156 -3.219 -8.772 1.00 86.19 204 ARG A O 1
ATOM 1594 N N . ARG A 1 205 ? 15.229 -3.898 -9.303 1.00 88.44 205 ARG A N 1
ATOM 1595 C CA . ARG A 1 205 ? 15.178 -3.428 -10.695 1.00 88.44 205 ARG A CA 1
ATOM 1596 C C . ARG A 1 205 ? 14.162 -4.238 -11.481 1.00 88.44 205 ARG A C 1
ATOM 1598 O O . ARG A 1 205 ? 13.336 -3.659 -12.181 1.00 88.44 205 ARG A O 1
ATOM 1605 N N . HIS A 1 206 ? 14.207 -5.556 -11.348 1.00 91.38 206 HIS A N 1
ATOM 1606 C CA . HIS A 1 206 ? 13.229 -6.453 -11.934 1.00 91.38 206 HIS A CA 1
ATOM 1607 C C . HIS A 1 206 ? 11.821 -6.127 -11.424 1.00 91.38 206 HIS A C 1
ATOM 1609 O O . HIS A 1 206 ? 10.891 -6.027 -12.216 1.00 91.38 206 HIS A O 1
ATOM 1615 N N . THR A 1 207 ? 11.675 -5.863 -10.123 1.00 93.50 207 THR A N 1
ATOM 1616 C CA . THR A 1 207 ? 10.387 -5.498 -9.514 1.00 93.50 207 THR A CA 1
ATOM 1617 C C . THR A 1 207 ? 9.824 -4.181 -10.053 1.00 93.50 207 THR A C 1
ATOM 1619 O O . THR A 1 207 ? 8.648 -4.116 -10.412 1.00 93.50 207 THR A O 1
ATOM 1622 N N . ALA A 1 208 ? 10.656 -3.144 -10.175 1.00 93.25 208 ALA A N 1
ATOM 1623 C CA . ALA A 1 208 ? 10.259 -1.862 -10.753 1.00 93.25 208 ALA A CA 1
ATOM 1624 C C . ALA A 1 208 ? 9.886 -1.991 -12.239 1.00 93.25 208 ALA A C 1
ATOM 1626 O O . ALA A 1 208 ? 8.870 -1.450 -12.677 1.00 93.25 208 ALA A O 1
ATOM 1627 N N . LEU A 1 209 ? 10.670 -2.752 -13.015 1.00 94.50 209 LEU A N 1
ATOM 1628 C CA . LEU A 1 209 ? 10.386 -3.002 -14.430 1.00 94.50 209 LEU A CA 1
ATOM 1629 C C . LEU A 1 209 ? 9.102 -3.810 -14.626 1.00 94.50 209 LEU A C 1
ATOM 1631 O O . LEU A 1 209 ? 8.315 -3.465 -15.504 1.00 94.50 209 LEU A O 1
ATOM 1635 N N . TRP A 1 210 ? 8.858 -4.833 -13.805 1.00 96.75 210 TRP A N 1
ATOM 1636 C CA . TRP A 1 210 ? 7.606 -5.588 -13.819 1.00 96.75 210 TRP A CA 1
ATOM 1637 C C . TRP A 1 210 ? 6.406 -4.657 -13.647 1.00 96.75 210 TRP A C 1
ATOM 1639 O O . TRP A 1 210 ? 5.503 -4.647 -14.485 1.00 96.75 210 TRP A O 1
ATOM 1649 N N . LEU A 1 211 ? 6.421 -3.825 -12.601 1.00 97.25 211 LEU A N 1
ATOM 1650 C CA . LEU A 1 211 ? 5.304 -2.933 -12.315 1.00 97.25 211 LEU A CA 1
ATOM 1651 C C . LEU A 1 211 ? 5.122 -1.880 -13.417 1.00 97.25 211 LEU A C 1
ATOM 1653 O O . LEU A 1 211 ? 3.992 -1.574 -13.793 1.00 97.25 211 LEU A O 1
ATOM 1657 N N . TRP A 1 212 ? 6.219 -1.354 -13.973 1.00 96.06 212 TRP A N 1
ATOM 1658 C CA . TRP A 1 212 ? 6.171 -0.458 -15.128 1.00 96.06 212 TRP A CA 1
ATOM 1659 C C . TRP A 1 212 ? 5.524 -1.129 -16.344 1.00 96.06 212 TRP A C 1
ATOM 1661 O O . TRP A 1 212 ? 4.633 -0.533 -16.947 1.00 96.06 212 TRP A O 1
ATOM 1671 N N . ARG A 1 213 ? 5.907 -2.370 -16.679 1.00 97.06 213 ARG A N 1
ATOM 1672 C CA . ARG A 1 213 ? 5.296 -3.117 -17.789 1.00 97.06 213 ARG A CA 1
ATOM 1673 C C . ARG A 1 213 ? 3.805 -3.325 -17.549 1.00 97.06 213 ARG A C 1
ATOM 1675 O O . ARG A 1 213 ? 3.024 -3.031 -18.439 1.00 97.06 213 ARG A O 1
ATOM 1682 N N . VAL A 1 214 ? 3.410 -3.766 -16.352 1.00 96.38 214 VAL A N 1
ATOM 1683 C CA . VAL A 1 214 ? 1.994 -3.961 -15.986 1.00 96.38 214 VAL A CA 1
ATOM 1684 C C . VAL A 1 214 ? 1.190 -2.662 -16.109 1.00 96.38 214 VAL A C 1
ATOM 1686 O O . VAL A 1 214 ? 0.042 -2.698 -16.536 1.00 96.38 214 VAL A O 1
ATOM 1689 N N . HIS A 1 215 ? 1.777 -1.516 -15.758 1.00 94.81 215 HIS A N 1
ATOM 1690 C CA . HIS A 1 215 ? 1.112 -0.213 -15.852 1.00 94.81 215 HIS A CA 1
ATOM 1691 C C . HIS A 1 215 ? 0.956 0.300 -17.300 1.00 94.81 215 HIS A C 1
ATOM 1693 O O . HIS A 1 215 ? 0.082 1.120 -17.552 1.00 94.81 215 HIS A O 1
ATOM 1699 N N . ASN A 1 216 ? 1.783 -0.161 -18.245 1.00 92.75 216 ASN A N 1
ATOM 1700 C CA . ASN A 1 216 ? 1.790 0.301 -19.644 1.00 92.75 216 ASN A CA 1
ATOM 1701 C C . ASN A 1 216 ? 1.123 -0.683 -20.625 1.00 92.75 216 ASN A C 1
ATOM 1703 O O . ASN A 1 216 ? 1.380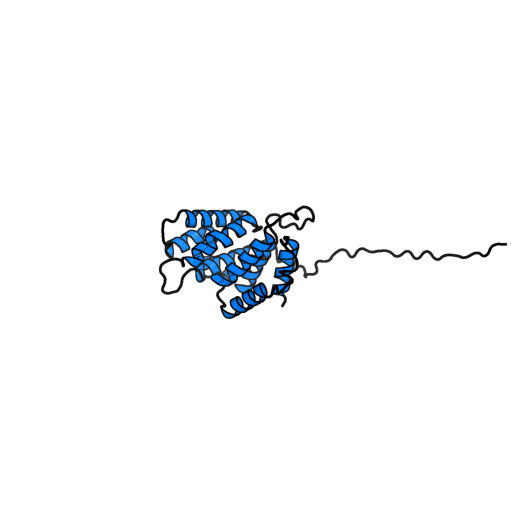 -0.614 -21.827 1.00 92.75 216 ASN A O 1
ATOM 1707 N N . MET A 1 217 ? 0.317 -1.616 -20.119 1.00 84.88 217 MET A N 1
ATOM 1708 C CA . MET A 1 217 ? -0.440 -2.583 -20.923 1.00 84.88 217 MET A CA 1
ATOM 1709 C C . MET A 1 217 ? -1.875 -2.149 -21.188 1.00 84.88 217 MET A C 1
ATOM 1711 O O . MET A 1 217 ? -2.427 -1.379 -20.372 1.00 84.88 217 MET A O 1
#

Organism: Perkinsus marinus (strain ATCC 50983 / TXsc) (NCBI:txid423536)

Sequence (217 aa):
MATSTTAMATTTSTTTPTGGSLFPDDANVTYEMRILDGILAFAYALHTATFFPANTTLIVEKLRILKENLLPVIVSVHPDKEFRKDVSGLLGNISKSSGAITKDQWMAMLDGIAPRRMRQQPDAFWKHCKNFNCGLWQFFHALTLGVDMKFSATTAKDSNGEKVMETIKSFVTYFFMCHSCAQHFIKGYDNCVGERCTMPNPDRRHTALWLWRVHNM